Protein AF-0000000070131437 (afdb_homodimer)

Sequence (342 aa):
MSSSPSPSTIKAVQVASLFTIAASSGAKLGLSIFAVPRLLESPGPLMLQQWDRMFVSGRAILPAADVLSALGFSYLAYSRVFGERTAKMYALAAALSVGIVPYTFLVMSRTNNKLRRRAELTKSMSITDESLESAEVREGDKFLVDHWGVLNLGRTAMLAAAGLIGLYASLMSSSPSPSTIKAVQVASLFTIAASSGAKLGLSIFAVPRLLESPGPLMLQQWDRMFVSGRAILPAADVLSALGFSYLAYSRVFGERTAKMYALAAALSVGIVPYTFLVMSRTNNKLRRRAELTKSMSITDESLESAEVREGDKFLVDHWGVLNLGRTAMLAAAGLIGLYASL

Foldseek 3Di:
DPPQDDPVVLVVLLVLLLVLLLVLLVVLLCCLPPVLVVLLVAQLLSSLLVLLVVVVVCVVPSLVSLQSSLVSLQVVLVSCPVHPVLSVLSNLLSCLSNVVVVLCVPPPVVLVVVSNVSNVVCVPPDSVCSVVDDPVVRVVSSVSSNVNSVSSVSNSVSSNSSSVSSVVSVD/DPPQDDPVVLVVLLVLLLVLLLVLLVVLLCCLPPVLVVLLVAQLLSSLLVLLVVVVVCVVPSLVSLQSSLVSLQVVLVSCPVHPVLSVLSNLLSCLSNVVVVLCVPPVVVLVVVSNVSNVVCVPPDSVCSVVDDPVVSVVSSVSSNVNSVSSVSNSVSSNSSSVSSVVSVD

Secondary structure (DSSP, 8-state):
------HHHHHHHHHHHHHHHHHHHHHHHHIIIIIHHHHTTS-HHHHHHHHHHHHHHHHHHHHHHHHHHHHHHHHHHHH-TT-HHHHHHHHHHHHHHHTHHHHIIIIIHHHHHHHHHHHHHTTT--GGGGGGS-HHHHHHHHHHHHHHHHHHHHHHHHHHHHHHHHHHHH-/------HHHHHHHHHHHHHHHHHHHHHHHHIIIIIHHHHTTS-HHHHHHHHHHHHHHHHHHHHHHHHHHHHHHHHHHHH-TT-HHHHHHHHHHHHHHHTHHHHIIIIIHHHHHHHHHHHHHTTT--GGGGGGS-HHHHHHHHHHHHHHHHHHHHHHHHHHHHHHHHHHHH-

Structure (mmCIF, N/CA/C/O backbone):
data_AF-0000000070131437-model_v1
#
loop_
_entity.id
_entity.type
_entity.pdbx_description
1 polymer 'DUF1772-domain-containing protein'
#
loop_
_atom_site.group_PDB
_atom_site.id
_atom_site.type_symbol
_atom_site.label_atom_id
_atom_site.label_alt_id
_atom_site.label_comp_id
_atom_site.label_asym_id
_atom_site.label_entity_id
_atom_site.label_seq_id
_atom_site.pdbx_PDB_ins_code
_atom_site.Cartn_x
_atom_site.Cartn_y
_atom_site.Cartn_z
_atom_site.occupancy
_atom_site.B_iso_or_equiv
_atom_site.auth_seq_id
_atom_site.auth_comp_id
_atom_site.auth_asym_id
_atom_site.auth_atom_id
_atom_site.pdbx_PDB_model_num
ATOM 1 N N . MET A 1 1 ? 18.906 -36.469 3.047 1 38.69 1 MET A N 1
ATOM 2 C CA . MET A 1 1 ? 17.922 -36.656 1.978 1 38.69 1 MET A CA 1
ATOM 3 C C . MET A 1 1 ? 17.031 -35.406 1.841 1 38.69 1 MET A C 1
ATOM 5 O O . MET A 1 1 ? 16.141 -35.188 2.66 1 38.69 1 MET A O 1
ATOM 9 N N . SER A 1 2 ? 17.531 -34.156 1.581 1 46.78 2 SER A N 1
ATOM 10 C CA . SER A 1 2 ? 16.938 -32.812 1.56 1 46.78 2 SER A CA 1
ATOM 11 C C . SER A 1 2 ? 15.578 -32.812 0.861 1 46.78 2 SER A C 1
ATOM 13 O O . SER A 1 2 ? 15.5 -33 -0.354 1 46.78 2 SER A O 1
ATOM 15 N N . SER A 1 3 ? 14.508 -33.469 1.465 1 57.62 3 SER A N 1
ATOM 16 C CA . SER A 1 3 ? 13.211 -33.875 0.939 1 57.62 3 SER A CA 1
ATOM 17 C C . SER A 1 3 ? 12.57 -32.781 0.11 1 57.62 3 SER A C 1
ATOM 19 O O . SER A 1 3 ? 12.648 -31.609 0.468 1 57.62 3 SER A O 1
ATOM 21 N N . SER A 1 4 ? 12.461 -33 -1.178 1 74.94 4 SER A N 1
ATOM 22 C CA . SER A 1 4 ? 11.766 -32.156 -2.131 1 74.94 4 SER A CA 1
ATOM 23 C C . SER A 1 4 ? 10.508 -31.547 -1.511 1 74.94 4 SER A C 1
ATOM 25 O O . SER A 1 4 ? 9.797 -32.219 -0.759 1 74.94 4 SER A O 1
ATOM 27 N N . PRO A 1 5 ? 10.555 -30.172 -1.396 1 80.12 5 PRO A N 1
ATOM 28 C CA . PRO A 1 5 ? 9.375 -29.547 -0.786 1 80.12 5 PRO A CA 1
ATOM 29 C C . PRO A 1 5 ? 8.062 -30.125 -1.315 1 80.12 5 PRO A C 1
ATOM 31 O O . PRO A 1 5 ? 7.98 -30.516 -2.484 1 80.12 5 PRO A O 1
ATOM 34 N N . SER A 1 6 ? 7.191 -30.359 -0.435 1 90.12 6 SER A N 1
ATOM 35 C CA . SER A 1 6 ? 5.879 -30.875 -0.806 1 90.12 6 SER A CA 1
ATOM 36 C C . SER A 1 6 ? 5.145 -29.922 -1.733 1 90.12 6 SER A C 1
ATOM 38 O O . SER A 1 6 ? 5.309 -28.703 -1.633 1 90.12 6 SER A O 1
ATOM 40 N N . PRO A 1 7 ? 4.348 -30.438 -2.596 1 91.44 7 PRO A N 1
ATOM 41 C CA . PRO A 1 7 ? 3.564 -29.609 -3.516 1 91.44 7 PRO A CA 1
ATOM 42 C C . PRO A 1 7 ? 2.676 -28.594 -2.791 1 91.44 7 PRO A C 1
ATOM 44 O O . PRO A 1 7 ? 2.484 -27.484 -3.275 1 91.44 7 PRO A O 1
ATOM 47 N N . SER A 1 8 ? 2.193 -28.953 -1.668 1 93.5 8 SER A N 1
ATOM 48 C CA . SER A 1 8 ? 1.344 -28.047 -0.901 1 93.5 8 SER A CA 1
ATOM 49 C C . SER A 1 8 ? 2.143 -26.859 -0.352 1 93.5 8 SER A C 1
ATOM 51 O O . SER A 1 8 ? 1.64 -25.75 -0.289 1 93.5 8 SER A O 1
ATOM 53 N N . THR A 1 9 ? 3.365 -27.141 0.085 1 95 9 THR A N 1
ATOM 54 C CA . THR A 1 9 ? 4.238 -26.094 0.587 1 95 9 THR A CA 1
ATOM 55 C C . THR A 1 9 ? 4.605 -25.109 -0.528 1 95 9 THR A C 1
ATOM 57 O O . THR A 1 9 ? 4.59 -23.891 -0.326 1 95 9 THR A O 1
ATOM 60 N N . ILE A 1 10 ? 4.887 -25.641 -1.674 1 96.75 10 ILE A N 1
ATOM 61 C CA . ILE A 1 10 ? 5.25 -24.828 -2.82 1 96.75 10 ILE A CA 1
ATOM 62 C C . ILE A 1 10 ? 4.086 -23.906 -3.199 1 96.75 10 ILE A C 1
ATOM 64 O O . ILE A 1 10 ? 4.27 -22.719 -3.414 1 96.75 10 ILE A O 1
ATOM 68 N N . LYS A 1 11 ? 2.91 -24.5 -3.223 1 97.31 11 LYS A N 1
ATOM 69 C CA . LYS A 1 11 ? 1.725 -23.719 -3.58 1 97.31 11 LYS A CA 1
ATOM 70 C C . LYS A 1 11 ? 1.449 -22.625 -2.551 1 97.31 11 LYS A C 1
ATOM 72 O O . LYS A 1 11 ? 1.084 -21.5 -2.912 1 97.31 11 LYS A O 1
ATOM 77 N N . ALA A 1 12 ? 1.666 -22.953 -1.332 1 97.56 12 ALA A N 1
ATOM 78 C CA . ALA A 1 12 ? 1.437 -21.984 -0.264 1 97.56 12 ALA A CA 1
ATOM 79 C C . ALA A 1 12 ? 2.418 -20.812 -0.36 1 97.56 12 ALA A C 1
ATOM 81 O O . ALA A 1 12 ? 2.043 -19.656 -0.141 1 97.56 12 ALA A O 1
ATOM 82 N N . VAL A 1 13 ? 3.67 -21.141 -0.632 1 98.19 13 VAL A N 1
ATOM 83 C CA . VAL A 1 13 ? 4.699 -20.125 -0.764 1 98.19 13 VAL A CA 1
ATOM 84 C C . VAL A 1 13 ? 4.395 -19.234 -1.97 1 98.19 13 VAL A C 1
ATOM 86 O O . VAL A 1 13 ? 4.547 -18.016 -1.903 1 98.19 13 VAL A O 1
ATOM 89 N N . GLN A 1 14 ? 3.91 -19.797 -3.051 1 98.69 14 GLN A N 1
ATOM 90 C CA . GLN A 1 14 ? 3.549 -19.016 -4.234 1 98.69 14 GLN A CA 1
ATOM 91 C C . GLN A 1 14 ? 2.391 -18.062 -3.939 1 98.69 14 GLN A C 1
ATOM 93 O O . GLN A 1 14 ? 2.48 -16.875 -4.215 1 98.69 14 GLN A O 1
ATOM 98 N N . VAL A 1 15 ? 1.369 -18.609 -3.332 1 98.81 15 VAL A N 1
ATOM 99 C CA . VAL A 1 15 ? 0.175 -17.812 -3.07 1 98.81 15 VAL A CA 1
ATOM 100 C C . VAL A 1 15 ? 0.521 -16.656 -2.139 1 98.81 15 VAL A C 1
ATOM 102 O O . VAL A 1 15 ? 0.169 -15.508 -2.414 1 98.81 15 VAL A O 1
ATOM 105 N N . ALA A 1 16 ? 1.259 -16.953 -1.135 1 98.75 16 ALA A N 1
ATOM 106 C CA . ALA A 1 16 ? 1.575 -15.945 -0.132 1 98.75 16 ALA A CA 1
ATOM 107 C C . ALA A 1 16 ? 2.486 -14.867 -0.711 1 98.75 16 ALA A C 1
ATOM 109 O O . ALA A 1 16 ? 2.281 -13.68 -0.466 1 98.75 16 ALA A O 1
ATOM 110 N N . SER A 1 17 ? 3.512 -15.25 -1.438 1 98.88 17 SER A N 1
ATOM 111 C CA . SER A 1 17 ? 4.488 -14.297 -1.958 1 98.88 17 SER A CA 1
ATOM 112 C C . SER A 1 17 ? 3.879 -13.43 -3.051 1 98.88 17 SER A C 1
ATOM 114 O O . SER A 1 17 ? 4.094 -12.211 -3.074 1 98.88 17 SER A O 1
ATOM 116 N N . LEU A 1 18 ? 3.086 -14.039 -3.908 1 98.94 18 LEU A N 1
ATOM 117 C CA . LEU A 1 18 ? 2.508 -13.32 -5.043 1 98.94 18 LEU A CA 1
ATOM 118 C C . LEU A 1 18 ? 1.428 -12.352 -4.578 1 98.94 18 LEU A C 1
ATOM 120 O O . LEU A 1 18 ? 1.356 -11.219 -5.062 1 98.94 18 LEU A O 1
ATOM 124 N N . PHE A 1 19 ? 0.618 -12.812 -3.617 1 98.94 19 PHE A N 1
ATOM 125 C CA . PHE A 1 19 ? -0.417 -11.914 -3.107 1 98.94 19 PHE A CA 1
ATOM 126 C C . PHE A 1 19 ? 0.201 -10.742 -2.357 1 98.94 19 PHE A C 1
ATOM 128 O O . PHE A 1 19 ? -0.186 -9.594 -2.566 1 98.94 19 PHE A O 1
ATOM 135 N N . THR A 1 20 ? 1.146 -11.062 -1.514 1 98.88 20 THR A N 1
ATOM 136 C CA . THR A 1 20 ? 1.723 -10.062 -0.623 1 98.88 20 THR A CA 1
ATOM 137 C C . THR A 1 20 ? 2.457 -8.984 -1.419 1 98.88 20 THR A C 1
ATOM 139 O O . THR A 1 20 ? 2.324 -7.793 -1.131 1 98.88 20 THR A O 1
ATOM 142 N N . ILE A 1 21 ? 3.207 -9.383 -2.41 1 98.94 21 ILE A N 1
ATOM 143 C CA . ILE A 1 21 ? 4.012 -8.414 -3.15 1 98.94 21 ILE A CA 1
ATOM 144 C C . ILE A 1 21 ? 3.102 -7.504 -3.969 1 98.94 21 ILE A C 1
ATOM 146 O O . ILE A 1 21 ? 3.385 -6.312 -4.129 1 98.94 21 ILE A O 1
ATOM 150 N N . ALA A 1 22 ? 1.99 -8.039 -4.551 1 98.94 22 ALA A N 1
ATOM 151 C CA . ALA A 1 22 ? 1.039 -7.238 -5.316 1 98.94 22 ALA A CA 1
ATOM 152 C C . ALA A 1 22 ? 0.259 -6.293 -4.41 1 98.94 22 ALA A C 1
ATOM 154 O O . ALA A 1 22 ? 0.046 -5.125 -4.754 1 98.94 22 ALA A O 1
ATOM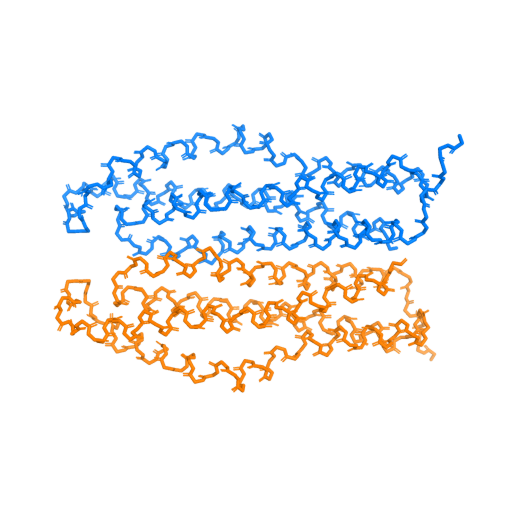 155 N N . ALA A 1 23 ? -0.141 -6.816 -3.26 1 98.88 23 ALA A N 1
ATOM 156 C CA . ALA A 1 23 ? -0.867 -5.992 -2.295 1 98.88 23 ALA A CA 1
ATOM 157 C C . ALA A 1 23 ? 0.008 -4.855 -1.775 1 98.88 23 ALA A C 1
ATOM 159 O O . ALA A 1 23 ? -0.465 -3.73 -1.599 1 98.88 23 ALA A O 1
ATOM 160 N N . SER A 1 24 ? 1.254 -5.203 -1.503 1 98.81 24 SER A N 1
ATOM 161 C CA . SER A 1 24 ? 2.188 -4.184 -1.029 1 98.81 24 SER A CA 1
ATOM 162 C C . SER A 1 24 ? 2.408 -3.104 -2.082 1 98.81 24 SER A C 1
ATOM 164 O O . SER A 1 24 ? 2.494 -1.919 -1.753 1 98.81 24 SER A O 1
ATOM 166 N N . SER A 1 25 ? 2.584 -3.529 -3.309 1 98.88 25 SER A N 1
ATOM 167 C CA . SER A 1 25 ? 2.709 -2.574 -4.402 1 98.88 25 SER A CA 1
ATOM 168 C C . SER A 1 25 ? 1.487 -1.665 -4.488 1 98.88 25 SER A C 1
ATOM 170 O O . SER A 1 25 ? 1.618 -0.459 -4.707 1 98.88 25 SER A O 1
ATOM 172 N N . GLY A 1 26 ? 0.279 -2.211 -4.312 1 98.75 26 GLY A N 1
ATOM 173 C CA . GLY A 1 26 ? -0.951 -1.436 -4.305 1 98.75 26 GLY A CA 1
ATOM 174 C C . GLY A 1 26 ? -1.031 -0.455 -3.152 1 98.75 26 GLY A C 1
ATOM 175 O O . GLY A 1 26 ? -1.5 0.673 -3.32 1 98.75 26 GLY A O 1
ATOM 176 N N . ALA A 1 27 ? -0.652 -0.937 -2.021 1 98.75 27 ALA A N 1
ATOM 177 C CA . ALA A 1 27 ? -0.652 -0.061 -0.853 1 98.75 27 ALA A CA 1
ATOM 178 C C . ALA A 1 27 ? 0.276 1.132 -1.062 1 98.75 27 ALA A C 1
ATOM 180 O O . ALA A 1 27 ? -0.08 2.268 -0.737 1 98.75 27 ALA A O 1
ATOM 181 N N . LYS A 1 28 ? 1.462 0.846 -1.571 1 98.75 28 LYS A N 1
ATOM 182 C CA . LYS A 1 28 ? 2.434 1.913 -1.798 1 98.75 28 LYS A CA 1
ATOM 183 C C . LYS A 1 28 ? 1.954 2.871 -2.885 1 98.75 28 LYS A C 1
ATOM 185 O O . LYS A 1 28 ? 2.201 4.078 -2.809 1 98.75 28 LYS A O 1
ATOM 190 N N . LEU A 1 29 ? 1.345 2.34 -3.846 1 98.69 29 LEU A N 1
ATOM 191 C CA . LEU A 1 29 ? 0.739 3.195 -4.859 1 98.69 29 LEU A CA 1
ATOM 192 C C . LEU A 1 29 ? -0.337 4.086 -4.246 1 98.69 29 LEU A C 1
ATOM 194 O O . LEU A 1 29 ? -0.437 5.27 -4.586 1 98.69 29 LEU A O 1
ATOM 198 N N . GLY A 1 30 ? -1.141 3.512 -3.391 1 98.44 30 GLY A N 1
ATOM 199 C CA . GLY A 1 30 ? -2.195 4.262 -2.727 1 98.44 30 GLY A CA 1
ATOM 200 C C . GLY A 1 30 ? -1.671 5.41 -1.887 1 98.44 30 GLY A C 1
ATOM 201 O O . GLY A 1 30 ? -2.307 6.465 -1.804 1 98.44 30 GLY A O 1
ATOM 202 N N . LEU A 1 31 ? -0.557 5.195 -1.273 1 98.62 31 LEU A N 1
ATOM 203 C CA . LEU A 1 31 ? 0.04 6.285 -0.505 1 98.62 31 LEU A CA 1
ATOM 204 C C . LEU A 1 31 ? 0.343 7.48 -1.399 1 98.62 31 LEU A C 1
ATOM 206 O O . LEU A 1 31 ? 0.062 8.625 -1.031 1 98.62 31 LEU A O 1
ATOM 210 N N . SER A 1 32 ? 0.862 7.234 -2.574 1 98.75 32 SER A N 1
ATOM 211 C CA . SER A 1 32 ? 1.278 8.297 -3.48 1 98.75 32 SER A CA 1
ATOM 212 C C . SER A 1 32 ? 0.077 8.945 -4.16 1 98.75 32 SER A C 1
ATOM 214 O O . SER A 1 32 ? 0.058 10.164 -4.371 1 98.75 32 SER A O 1
ATOM 216 N N . ILE A 1 33 ? -0.94 8.164 -4.441 1 98.06 33 ILE A N 1
ATOM 217 C CA . ILE A 1 33 ? -1.988 8.68 -5.316 1 98.06 33 ILE A CA 1
ATOM 218 C C . ILE A 1 33 ? -3.168 9.164 -4.473 1 98.06 33 ILE A C 1
ATOM 220 O O . ILE A 1 33 ? -3.922 10.039 -4.898 1 98.06 33 ILE A O 1
ATOM 224 N N . PHE A 1 34 ? -3.332 8.609 -3.281 1 98.25 34 PHE A N 1
ATOM 225 C CA . PHE A 1 34 ? -4.496 8.984 -2.482 1 98.25 34 PHE A CA 1
ATOM 226 C C . PHE A 1 34 ? -4.07 9.742 -1.232 1 98.25 34 PHE A C 1
ATOM 228 O O . PHE A 1 34 ? -4.613 10.812 -0.937 1 98.25 34 PHE A O 1
ATOM 235 N N . ALA A 1 35 ? -3.074 9.281 -0.542 1 98.5 35 ALA A N 1
ATOM 236 C CA . ALA A 1 35 ? -2.73 9.844 0.76 1 98.5 35 ALA A CA 1
ATOM 237 C C . ALA A 1 35 ? -1.953 11.148 0.604 1 98.5 35 ALA A C 1
ATOM 239 O O . ALA A 1 35 ? -2.283 12.156 1.236 1 98.5 35 ALA A O 1
ATOM 240 N N . VAL A 1 36 ? -0.952 11.164 -0.211 1 98.81 36 VAL A N 1
ATOM 241 C CA . VAL A 1 36 ? -0.037 12.297 -0.324 1 98.81 36 VAL A CA 1
ATOM 242 C C . VAL A 1 36 ? -0.808 13.547 -0.748 1 98.81 36 VAL A C 1
ATOM 244 O O . VAL A 1 36 ? -0.645 14.617 -0.154 1 98.81 36 VAL A O 1
ATOM 247 N N . PRO A 1 37 ? -1.68 13.484 -1.752 1 98.69 37 PRO A N 1
ATOM 248 C CA . PRO A 1 37 ? -2.414 14.695 -2.125 1 98.69 37 PRO A CA 1
ATOM 249 C C . PRO A 1 37 ? -3.266 15.242 -0.981 1 98.69 37 PRO A C 1
ATOM 251 O O . PRO A 1 37 ? -3.461 16.453 -0.88 1 98.69 37 PRO A O 1
ATOM 254 N N . ARG A 1 38 ? -3.756 14.391 -0.055 1 98.69 38 ARG A N 1
ATOM 255 C CA . ARG A 1 38 ? -4.547 14.852 1.082 1 98.69 38 ARG A CA 1
ATOM 256 C C . ARG A 1 38 ? -3.666 15.539 2.119 1 98.69 38 ARG A C 1
ATOM 258 O O . ARG A 1 38 ? -4.07 16.547 2.721 1 98.69 38 ARG A O 1
ATOM 265 N N . LEU A 1 39 ? -2.475 15.023 2.268 1 98.56 39 LEU A N 1
ATOM 266 C CA . LEU A 1 39 ? -1.541 15.664 3.188 1 98.56 39 LEU A CA 1
ATOM 267 C C . LEU A 1 39 ? -1.203 17.078 2.721 1 98.56 39 LEU A C 1
ATOM 269 O O . LEU A 1 39 ? -1.079 18 3.537 1 98.56 39 LEU A O 1
ATOM 273 N N . LEU A 1 40 ? -1.115 17.234 1.449 1 98.12 40 LEU A N 1
ATOM 274 C CA . LEU A 1 40 ? -0.689 18.5 0.86 1 98.12 40 LEU A CA 1
ATOM 275 C C . LEU A 1 40 ? -1.759 19.578 1.042 1 98.12 40 LEU A C 1
ATOM 277 O O . LEU A 1 40 ? -1.488 20.766 0.86 1 98.12 40 LEU A O 1
ATOM 281 N N . GLU A 1 41 ? -2.938 19.203 1.476 1 96.38 41 GLU A N 1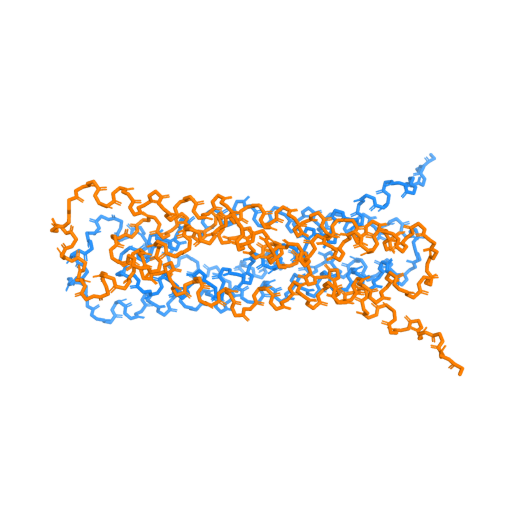
ATOM 282 C CA . GLU A 1 41 ? -4.023 20.141 1.742 1 96.38 41 GLU A CA 1
ATOM 283 C C . GLU A 1 41 ? -3.93 20.703 3.156 1 96.38 41 GLU A C 1
ATOM 285 O O . GLU A 1 41 ? -4.578 21.703 3.477 1 96.38 41 GLU A O 1
ATOM 290 N N . SER A 1 42 ? -3.09 20.141 4.016 1 94.69 42 SER A N 1
ATOM 291 C CA . SER A 1 42 ? -2.98 20.531 5.418 1 94.69 42 SER A CA 1
ATOM 292 C C . SER A 1 42 ? -1.992 21.672 5.598 1 94.69 42 SER A C 1
ATOM 294 O O . SER A 1 42 ? -1.073 21.844 4.793 1 94.69 42 SER A O 1
ATOM 296 N N . PRO A 1 43 ? -2.234 22.438 6.688 1 92.75 43 PRO A N 1
ATOM 297 C CA . PRO A 1 43 ? -1.203 23.422 7.039 1 92.75 43 PRO A CA 1
ATOM 298 C C . PRO A 1 43 ? 0.164 22.781 7.27 1 92.75 43 PRO A C 1
ATOM 300 O O . PRO A 1 43 ? 0.246 21.625 7.676 1 92.75 43 PRO A O 1
ATOM 303 N N . GLY A 1 44 ? 1.217 23.5 7.102 1 92.88 44 GLY A N 1
ATOM 304 C CA . GLY A 1 44 ? 2.596 23.047 7.062 1 92.88 44 GLY A CA 1
ATOM 305 C C . GLY A 1 44 ? 2.955 22.125 8.219 1 92.88 44 GLY A C 1
ATOM 306 O O . GLY A 1 44 ? 3.338 20.969 8.008 1 92.88 44 GLY A O 1
ATOM 307 N N . PRO A 1 45 ? 2.812 22.641 9.414 1 93.75 45 PRO A N 1
ATOM 308 C CA . PRO A 1 45 ? 3.201 21.797 10.555 1 93.75 45 PRO A CA 1
ATOM 309 C C . PRO A 1 45 ? 2.367 20.516 10.656 1 93.75 45 PRO A C 1
ATOM 311 O O . PRO A 1 45 ? 2.906 19.453 10.945 1 93.75 45 PRO A O 1
ATOM 314 N N . LEU A 1 46 ? 1.085 20.625 10.445 1 94.25 46 LEU A N 1
ATOM 315 C CA . LEU A 1 46 ? 0.216 19.453 10.469 1 94.25 46 LEU A CA 1
ATOM 316 C C . LEU A 1 46 ? 0.574 18.484 9.344 1 94.25 46 LEU A C 1
ATOM 318 O O . LEU A 1 46 ? 0.62 17.266 9.562 1 94.25 46 LEU A O 1
ATOM 322 N N . MET A 1 47 ? 0.758 19.047 8.18 1 96.94 47 MET A N 1
ATOM 323 C CA . MET A 1 47 ? 1.141 18.25 7.027 1 96.94 47 MET A CA 1
ATOM 324 C C . MET A 1 47 ? 2.383 17.422 7.332 1 96.94 47 MET A C 1
ATOM 326 O O . MET A 1 47 ? 2.426 16.219 7.027 1 96.94 47 MET A O 1
ATOM 330 N N . LEU A 1 48 ? 3.377 18.031 7.914 1 97.38 48 LEU A N 1
ATOM 331 C CA . LEU A 1 48 ? 4.641 17.375 8.219 1 97.38 48 LEU A CA 1
ATOM 332 C C . LEU A 1 48 ? 4.449 16.297 9.281 1 97.38 48 LEU A C 1
ATOM 334 O O . LEU A 1 48 ? 5.059 15.227 9.195 1 97.38 48 LEU A O 1
ATOM 338 N N . GLN A 1 49 ? 3.66 16.547 10.234 1 97.25 49 GLN A N 1
ATOM 339 C CA . GLN A 1 49 ? 3.383 15.555 11.266 1 97.25 49 GLN A CA 1
ATOM 340 C C . GLN A 1 49 ? 2.621 14.367 10.688 1 97.25 49 GLN A C 1
ATOM 342 O O . GLN A 1 49 ? 2.902 13.219 11.023 1 97.25 49 GLN A O 1
ATOM 347 N N . GLN A 1 50 ? 1.654 14.68 9.898 1 98.12 50 GLN A N 1
ATOM 348 C CA . GLN A 1 50 ? 0.901 13.617 9.234 1 98.12 50 GLN A CA 1
ATOM 349 C C . GLN A 1 50 ? 1.817 12.734 8.391 1 98.12 50 GLN A C 1
ATOM 351 O O . GLN A 1 50 ? 1.706 11.508 8.422 1 98.12 50 GLN A O 1
ATOM 356 N N . TRP A 1 51 ? 2.646 13.391 7.645 1 98.62 51 TRP A N 1
ATOM 357 C CA . TRP A 1 51 ? 3.582 12.617 6.828 1 98.62 51 TRP A CA 1
ATOM 358 C C . TRP A 1 51 ? 4.473 11.742 7.703 1 98.62 51 TRP A C 1
ATOM 360 O O . TRP A 1 51 ? 4.695 10.57 7.395 1 98.62 51 TRP A O 1
ATOM 370 N N . ASP A 1 52 ? 5.02 12.297 8.711 1 98.38 52 ASP A N 1
ATOM 371 C CA . ASP A 1 52 ? 5.938 11.578 9.594 1 98.38 52 ASP A CA 1
ATOM 372 C C . ASP A 1 52 ? 5.266 10.344 10.195 1 98.38 52 ASP A C 1
ATOM 374 O O . ASP A 1 52 ? 5.859 9.266 10.25 1 98.38 52 ASP A O 1
ATOM 378 N N . ARG A 1 53 ? 4.125 10.469 10.625 1 98.06 53 ARG A N 1
ATOM 379 C CA . ARG A 1 53 ? 3.412 9.352 11.242 1 98.06 53 ARG A CA 1
ATOM 380 C C . ARG A 1 53 ? 3.033 8.305 10.195 1 98.06 53 ARG A C 1
ATOM 382 O O . ARG A 1 53 ? 3.039 7.105 10.477 1 98.06 53 ARG A O 1
ATOM 389 N N . MET A 1 54 ? 2.594 8.805 9.062 1 98.44 54 MET A N 1
ATOM 390 C CA . MET A 1 54 ? 2.352 7.871 7.965 1 98.44 54 MET A CA 1
ATOM 391 C C . MET A 1 54 ? 3.625 7.113 7.605 1 98.44 54 MET A C 1
ATOM 393 O O . MET A 1 54 ? 3.588 5.902 7.367 1 98.44 54 MET A O 1
ATOM 397 N N . PHE A 1 55 ? 4.781 7.859 7.527 1 98.19 55 PHE A N 1
ATOM 398 C CA . PHE A 1 55 ? 6.082 7.285 7.207 1 98.19 55 PHE A CA 1
ATOM 399 C C . PHE A 1 55 ? 6.473 6.227 8.234 1 98.19 55 PHE A C 1
ATOM 401 O O . PHE A 1 55 ? 6.91 5.133 7.863 1 98.19 55 PHE A O 1
ATOM 408 N N . VAL A 1 56 ? 6.316 6.461 9.469 1 97.31 56 VAL A N 1
ATOM 409 C CA . VAL A 1 56 ? 6.699 5.555 10.547 1 97.31 56 VAL A CA 1
ATOM 410 C C . VAL A 1 56 ? 5.828 4.305 10.508 1 97.31 56 VAL A C 1
ATOM 412 O O . VAL A 1 56 ? 6.328 3.186 10.641 1 97.31 56 VAL A O 1
ATOM 415 N N . SER A 1 57 ? 4.559 4.492 10.336 1 97 57 SER A N 1
ATOM 416 C CA . SER A 1 57 ? 3.664 3.346 10.258 1 97 57 SER A CA 1
ATOM 417 C C . SER A 1 57 ? 3.939 2.514 9.008 1 97 57 SER A C 1
ATOM 419 O O . SER A 1 57 ? 3.932 1.282 9.062 1 97 57 SER A O 1
ATOM 421 N N . GLY A 1 58 ? 4.121 3.203 7.871 1 96.69 58 GLY A N 1
ATOM 422 C CA . GLY A 1 58 ? 4.441 2.504 6.637 1 96.69 58 GLY A CA 1
ATOM 423 C C . GLY A 1 58 ? 5.742 1.721 6.719 1 96.69 58 GLY A C 1
ATOM 424 O O . GLY A 1 58 ? 5.816 0.583 6.25 1 96.69 58 GLY A O 1
ATOM 425 N N . ARG A 1 59 ? 6.742 2.275 7.332 1 95.44 59 ARG A N 1
ATOM 426 C CA . ARG A 1 59 ? 8.062 1.659 7.461 1 95.44 59 ARG A CA 1
ATOM 427 C C . ARG A 1 59 ? 7.988 0.396 8.312 1 95.44 59 ARG A C 1
ATOM 429 O O . ARG A 1 59 ? 8.734 -0.56 8.078 1 95.44 59 ARG A O 1
ATOM 436 N N . ALA A 1 60 ? 7.133 0.334 9.18 1 94.69 60 ALA A N 1
ATOM 437 C CA . ALA A 1 60 ? 7 -0.797 10.102 1 94.69 60 ALA A CA 1
ATOM 438 C C . ALA A 1 60 ? 6.312 -1.977 9.414 1 94.69 60 ALA A C 1
ATOM 440 O O . ALA A 1 60 ? 6.508 -3.129 9.812 1 94.69 60 ALA A O 1
ATOM 441 N N . ILE A 1 61 ? 5.539 -1.757 8.398 1 96.25 61 ILE A N 1
ATOM 442 C CA . ILE A 1 61 ? 4.652 -2.795 7.887 1 96.25 61 ILE A CA 1
ATOM 443 C C . ILE A 1 61 ? 5.066 -3.174 6.465 1 96.25 61 ILE A C 1
ATOM 445 O O . ILE A 1 61 ? 5.297 -4.348 6.172 1 96.25 61 ILE A O 1
ATOM 449 N N . LEU A 1 62 ? 5.238 -2.221 5.605 1 97.31 62 LEU A N 1
ATOM 450 C CA . LEU A 1 62 ? 5.301 -2.467 4.168 1 97.31 62 LEU A CA 1
ATOM 451 C C . LEU A 1 62 ? 6.629 -3.105 3.781 1 97.31 62 LEU A C 1
ATOM 453 O O . LEU A 1 62 ? 6.656 -4.094 3.047 1 97.31 62 LEU A O 1
ATOM 457 N N . PRO A 1 63 ? 7.793 -2.65 4.328 1 96.25 63 PRO A N 1
ATOM 458 C CA . PRO A 1 63 ? 9.047 -3.322 3.969 1 96.25 63 PRO A CA 1
ATOM 459 C C . PRO A 1 63 ? 9.109 -4.762 4.477 1 96.25 63 PRO A C 1
ATOM 461 O O . PRO A 1 63 ? 9.688 -5.629 3.816 1 96.25 63 PRO A O 1
ATOM 464 N N . ALA A 1 64 ? 8.57 -4.973 5.656 1 96.38 64 ALA A N 1
ATOM 465 C CA . ALA A 1 64 ? 8.539 -6.34 6.176 1 96.38 64 ALA A CA 1
ATOM 466 C C . ALA A 1 64 ? 7.762 -7.262 5.238 1 96.38 64 ALA A C 1
ATOM 468 O O . ALA A 1 64 ? 8.148 -8.414 5.031 1 96.38 64 ALA A O 1
ATOM 469 N N . ALA A 1 65 ? 6.633 -6.793 4.715 1 97.56 65 ALA A N 1
ATOM 470 C CA . ALA A 1 65 ? 5.844 -7.566 3.76 1 97.56 65 ALA A CA 1
ATOM 471 C C . ALA A 1 65 ? 6.645 -7.859 2.494 1 97.56 65 ALA A C 1
ATOM 473 O O . ALA A 1 65 ? 6.578 -8.969 1.952 1 97.56 65 ALA A O 1
ATOM 474 N N . ASP A 1 66 ? 7.344 -6.891 2.029 1 98.5 66 ASP A N 1
ATOM 475 C CA . ASP A 1 66 ? 8.125 -7.043 0.805 1 98.5 66 ASP A CA 1
ATOM 476 C C . ASP A 1 66 ? 9.25 -8.055 0.996 1 98.5 66 ASP A C 1
ATOM 478 O O . ASP A 1 66 ? 9.539 -8.844 0.095 1 98.5 66 ASP A O 1
ATOM 482 N N . VAL A 1 67 ? 9.953 -8 2.104 1 97.44 67 VAL A N 1
ATOM 483 C CA . VAL A 1 67 ? 11.055 -8.914 2.4 1 97.44 67 VAL A CA 1
ATOM 484 C C . VAL A 1 67 ? 10.516 -10.336 2.545 1 97.44 67 VAL A C 1
ATOM 486 O O . VAL A 1 67 ? 11.172 -11.297 2.133 1 97.44 67 VAL A O 1
ATOM 489 N N . LEU A 1 68 ? 9.352 -10.461 3.207 1 97.81 68 LEU A N 1
ATOM 490 C CA . LEU A 1 68 ? 8.719 -11.773 3.314 1 97.81 68 LEU A CA 1
ATOM 491 C C . LEU A 1 68 ? 8.492 -12.383 1.936 1 97.81 68 LEU A C 1
ATOM 493 O O . LEU A 1 68 ? 8.758 -13.562 1.721 1 97.81 68 LEU A O 1
ATOM 497 N N . SER A 1 69 ? 7.93 -11.586 1.011 1 98.75 69 SER A N 1
ATOM 498 C CA . SER A 1 69 ? 7.719 -12.07 -0.35 1 98.75 69 SER A CA 1
ATOM 499 C C . SER A 1 69 ? 9.047 -12.406 -1.025 1 98.75 69 SER A C 1
ATOM 501 O O . SER A 1 69 ? 9.133 -13.383 -1.771 1 98.75 69 SER A O 1
ATOM 503 N N . ALA A 1 70 ? 10.039 -11.562 -0.798 1 98.81 70 ALA A N 1
ATOM 504 C CA . ALA A 1 70 ? 11.359 -11.82 -1.369 1 98.81 70 ALA A CA 1
ATOM 505 C C . ALA A 1 70 ? 11.898 -13.172 -0.913 1 98.81 70 ALA A C 1
ATOM 507 O O . ALA A 1 70 ? 12.508 -13.898 -1.699 1 98.81 70 ALA A O 1
ATOM 508 N N . LEU A 1 71 ? 11.773 -13.477 0.354 1 98.75 71 LEU A N 1
ATOM 509 C CA . LEU A 1 71 ? 12.203 -14.766 0.884 1 98.75 71 LEU A CA 1
ATOM 510 C C . LEU A 1 71 ? 11.453 -15.906 0.21 1 98.75 71 LEU A C 1
ATOM 512 O O . LEU A 1 71 ? 12.047 -16.953 -0.096 1 98.75 71 LEU A O 1
ATOM 516 N N . GLY A 1 72 ? 10.156 -15.758 0.03 1 98.75 72 GLY A N 1
ATOM 517 C CA . GLY A 1 72 ? 9.391 -16.766 -0.689 1 98.75 72 GLY A CA 1
ATOM 518 C C . GLY A 1 72 ? 9.875 -16.969 -2.113 1 98.75 72 GLY A C 1
ATOM 519 O O . GLY A 1 72 ? 10.047 -18.109 -2.553 1 98.75 72 GLY A O 1
ATOM 520 N N . PHE A 1 73 ? 10.062 -15.867 -2.883 1 98.81 73 PHE A N 1
ATOM 521 C CA . PHE A 1 73 ? 10.57 -15.961 -4.246 1 98.81 73 PHE A CA 1
ATOM 522 C C . PHE A 1 73 ? 11.945 -16.609 -4.27 1 98.81 73 PHE A C 1
ATOM 524 O O . PHE A 1 73 ? 12.266 -17.375 -5.18 1 98.81 73 PHE A O 1
ATOM 531 N N . SER A 1 74 ? 12.773 -16.234 -3.285 1 98.75 74 SER A N 1
ATOM 532 C CA . SER A 1 74 ? 14.102 -16.844 -3.191 1 98.75 74 SER A CA 1
ATOM 533 C C . SER A 1 74 ? 14.016 -18.344 -2.967 1 98.75 74 SER A C 1
ATOM 535 O O . SER A 1 74 ? 14.789 -19.109 -3.547 1 98.75 74 SER A O 1
ATOM 537 N N . TYR A 1 75 ? 13.148 -18.734 -2.076 1 98.38 75 TYR A N 1
ATOM 538 C CA . TYR A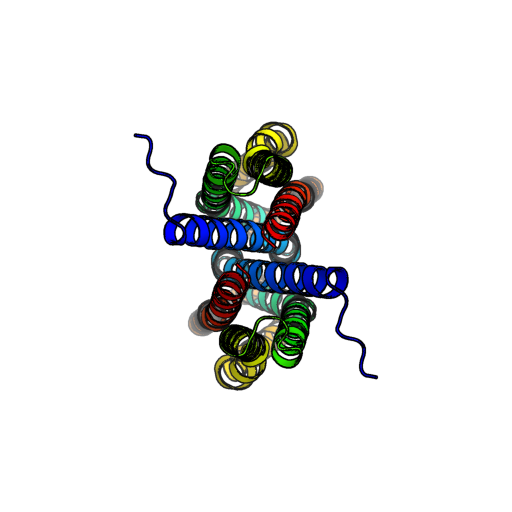 1 75 ? 12.922 -20.141 -1.812 1 98.38 75 TYR A CA 1
ATOM 539 C C . TYR A 1 75 ? 12.516 -20.875 -3.084 1 98.38 75 TYR A C 1
ATOM 541 O O . TYR A 1 75 ? 13.031 -21.953 -3.381 1 98.38 75 TYR A O 1
ATOM 549 N N . LEU A 1 76 ? 11.617 -20.328 -3.828 1 98 76 LEU A N 1
ATOM 550 C CA . LEU A 1 76 ? 11.141 -20.922 -5.07 1 98 76 LEU A CA 1
ATOM 551 C C . LEU A 1 76 ? 12.258 -20.984 -6.105 1 98 76 LEU A C 1
ATOM 553 O O . LEU A 1 76 ? 12.367 -21.969 -6.852 1 98 76 LEU A O 1
ATOM 557 N N . ALA A 1 77 ? 13.031 -19.906 -6.156 1 98.19 77 ALA A N 1
ATOM 558 C CA . ALA A 1 77 ? 14.156 -19.875 -7.082 1 98.19 77 ALA A CA 1
ATOM 559 C C . ALA A 1 77 ? 15.18 -20.953 -6.73 1 98.19 77 ALA A C 1
ATOM 561 O O . ALA A 1 77 ? 15.688 -21.656 -7.617 1 98.19 77 ALA A O 1
ATOM 562 N N . TYR A 1 78 ? 15.414 -21.109 -5.531 1 96.88 78 TYR A N 1
ATOM 563 C CA . TYR A 1 78 ? 16.438 -22.047 -5.047 1 96.88 78 TYR A CA 1
ATOM 564 C C . TYR A 1 78 ? 15.992 -23.484 -5.254 1 96.88 78 TYR A C 1
ATOM 566 O O . TYR A 1 78 ? 16.812 -24.359 -5.547 1 96.88 78 TYR A O 1
ATOM 574 N N . SER A 1 79 ? 14.727 -23.812 -5.082 1 94.25 79 SER A N 1
ATOM 575 C CA . SER A 1 79 ? 14.195 -25.172 -5.191 1 94.25 79 SER A CA 1
ATOM 576 C C . SER A 1 79 ? 14.312 -25.688 -6.617 1 94.25 79 SER A C 1
ATOM 578 O O . SER A 1 79 ? 14.438 -26.906 -6.832 1 94.25 79 SER A O 1
ATOM 580 N N . ARG A 1 80 ? 14.156 -24.906 -7.586 1 93 80 ARG A N 1
ATOM 581 C CA . ARG A 1 80 ? 14.25 -25.219 -9.008 1 93 80 ARG A CA 1
ATOM 582 C C . ARG A 1 80 ? 13.203 -26.266 -9.414 1 93 80 ARG A C 1
ATOM 584 O O . ARG A 1 80 ? 13.375 -26.969 -10.406 1 93 80 ARG A O 1
ATOM 591 N N . VAL A 1 81 ? 12.227 -26.266 -8.602 1 91.81 81 VAL A N 1
ATOM 592 C CA . VAL A 1 81 ? 11.219 -27.297 -8.828 1 91.81 81 VAL A CA 1
ATOM 593 C C . VAL A 1 81 ? 10.539 -27.062 -10.18 1 91.81 81 VAL A C 1
ATOM 595 O O . VAL A 1 81 ? 10.055 -28.016 -10.805 1 91.81 81 VAL A O 1
ATOM 598 N N . PHE A 1 82 ? 10.594 -25.859 -10.688 1 93.69 82 PHE A N 1
ATOM 599 C CA . PHE A 1 82 ? 9.875 -25.547 -11.914 1 93.69 82 PHE A CA 1
ATOM 600 C C . PHE A 1 82 ? 10.852 -25.344 -13.078 1 93.69 82 PHE A C 1
ATOM 602 O O . PHE A 1 82 ? 10.461 -24.859 -14.133 1 93.69 82 PHE A O 1
ATOM 609 N N . GLY A 1 83 ? 12.07 -25.656 -12.836 1 95.38 83 GLY A N 1
ATOM 610 C CA . GLY A 1 83 ? 13.055 -25.531 -13.906 1 95.38 83 GLY A CA 1
ATOM 611 C C . GLY A 1 83 ? 13.906 -24.281 -13.797 1 95.38 83 GLY A C 1
ATOM 612 O O . GLY A 1 83 ? 13.594 -23.375 -13.023 1 95.38 83 GLY A O 1
ATOM 613 N N . GLU A 1 84 ? 14.883 -24.234 -14.656 1 97.38 84 GLU A N 1
ATOM 614 C CA . GLU A 1 84 ? 15.914 -23.203 -14.578 1 97.38 84 GLU A CA 1
ATOM 615 C C . GLU A 1 84 ? 15.375 -21.844 -14.992 1 97.38 84 GLU A C 1
ATOM 617 O O . GLU A 1 84 ? 15.68 -20.828 -14.367 1 97.38 84 GLU A O 1
ATOM 622 N N . ARG A 1 85 ? 14.617 -21.812 -16.016 1 97.56 85 ARG A N 1
ATOM 623 C CA . ARG A 1 85 ? 14.078 -20.547 -16.5 1 97.56 85 ARG A CA 1
ATOM 624 C C . ARG A 1 85 ? 13.148 -19.906 -15.477 1 97.56 85 ARG A C 1
ATOM 626 O O . ARG A 1 85 ? 13.266 -18.719 -15.172 1 97.56 85 ARG A O 1
ATOM 633 N N . THR A 1 86 ? 12.297 -20.703 -14.961 1 98.12 86 THR A N 1
ATOM 634 C CA . THR A 1 86 ? 11.367 -20.234 -13.945 1 98.12 86 THR A CA 1
ATOM 635 C C . THR A 1 86 ? 12.117 -19.828 -12.672 1 98.12 86 THR A C 1
ATOM 637 O O . THR A 1 86 ? 11.766 -18.844 -12.023 1 98.12 86 THR A O 1
ATOM 640 N N . ALA A 1 87 ? 13.078 -20.562 -12.344 1 98.31 87 ALA A N 1
ATOM 641 C CA . ALA A 1 87 ? 13.898 -20.234 -11.18 1 98.31 87 ALA A CA 1
ATOM 642 C C . ALA A 1 87 ? 14.555 -18.875 -11.336 1 98.31 87 ALA A C 1
ATOM 644 O O . ALA A 1 87 ? 14.648 -18.109 -10.375 1 98.31 87 ALA A O 1
ATOM 645 N N . LYS A 1 88 ? 15.047 -18.547 -12.5 1 98.69 88 LYS A N 1
ATOM 646 C CA . LYS A 1 88 ? 15.664 -17.25 -12.758 1 98.69 88 LYS A CA 1
ATOM 647 C C . LYS A 1 88 ? 14.648 -16.125 -12.641 1 98.69 88 LYS A C 1
ATOM 649 O O . LYS A 1 88 ? 14.977 -15.031 -12.188 1 98.69 88 LYS A O 1
ATOM 654 N N . MET A 1 89 ? 13.422 -16.391 -13.086 1 98.81 89 MET A N 1
ATOM 655 C CA . MET A 1 89 ? 12.375 -15.383 -12.984 1 98.81 89 MET A CA 1
ATOM 656 C C . MET A 1 89 ? 12.016 -15.133 -11.523 1 98.81 89 MET A C 1
ATOM 658 O O . MET A 1 89 ? 11.82 -13.984 -11.117 1 98.81 89 MET A O 1
ATOM 662 N N . TYR A 1 90 ? 11.961 -16.203 -10.711 1 98.81 90 TYR A N 1
ATOM 663 C CA . TYR A 1 90 ? 11.719 -16.031 -9.281 1 98.81 90 TYR A CA 1
ATOM 664 C C . TYR A 1 90 ? 12.875 -15.297 -8.617 1 98.81 90 TYR A C 1
ATOM 666 O O . TYR A 1 90 ? 12.672 -14.5 -7.695 1 98.81 90 TYR A O 1
ATOM 674 N N . ALA A 1 91 ? 14.047 -15.523 -9.078 1 98.88 91 ALA A N 1
ATOM 675 C CA . ALA A 1 91 ? 15.203 -14.82 -8.539 1 98.88 91 ALA A CA 1
ATOM 676 C C . ALA A 1 91 ? 15.141 -13.328 -8.852 1 98.88 91 ALA A C 1
ATOM 678 O O . ALA A 1 91 ? 15.508 -12.492 -8.016 1 98.88 91 ALA A O 1
ATOM 679 N N . LEU A 1 92 ? 14.758 -13.008 -10.031 1 98.88 92 LEU A N 1
ATOM 680 C CA . LEU A 1 92 ? 14.609 -11.609 -10.414 1 98.88 92 LEU A CA 1
ATOM 681 C C . LEU A 1 92 ? 13.523 -10.938 -9.578 1 98.88 92 LEU A C 1
ATOM 683 O O . LEU A 1 92 ? 13.68 -9.789 -9.148 1 98.88 92 LEU A O 1
ATOM 687 N N . ALA A 1 93 ? 12.367 -11.672 -9.406 1 98.94 93 ALA A N 1
ATOM 688 C CA . ALA A 1 93 ? 11.297 -11.141 -8.562 1 98.94 93 ALA A CA 1
ATOM 689 C C . ALA A 1 93 ? 11.789 -10.891 -7.141 1 98.94 93 ALA A C 1
ATOM 691 O O . ALA A 1 93 ? 11.453 -9.875 -6.531 1 98.94 93 ALA A O 1
ATOM 692 N N . ALA A 1 94 ? 12.578 -11.773 -6.641 1 98.94 94 ALA A N 1
ATOM 693 C CA . ALA A 1 94 ? 13.148 -11.617 -5.309 1 98.94 94 ALA A CA 1
ATOM 694 C C . ALA A 1 94 ? 14.078 -10.406 -5.246 1 98.94 94 ALA A C 1
ATOM 696 O O . ALA A 1 94 ? 14.023 -9.617 -4.297 1 98.94 94 ALA A O 1
ATOM 697 N N . ALA A 1 95 ? 14.914 -10.25 -6.223 1 98.81 95 ALA A N 1
ATOM 698 C CA . ALA A 1 95 ? 15.875 -9.148 -6.277 1 98.81 95 ALA A CA 1
ATOM 699 C C . ALA A 1 95 ? 15.156 -7.801 -6.336 1 98.81 95 ALA A C 1
ATOM 701 O O . ALA A 1 95 ? 15.57 -6.84 -5.684 1 98.81 95 ALA A O 1
ATOM 702 N N . LEU A 1 96 ? 14.109 -7.734 -7.145 1 98.88 96 LEU A N 1
ATOM 703 C CA . LEU A 1 96 ? 13.32 -6.512 -7.242 1 98.88 96 LEU A CA 1
ATOM 704 C C . LEU A 1 96 ? 12.617 -6.207 -5.922 1 98.88 96 LEU A C 1
ATOM 706 O O . LEU A 1 96 ? 12.531 -5.047 -5.512 1 98.88 96 LEU A O 1
ATOM 710 N N . SER A 1 97 ? 12.102 -7.27 -5.273 1 98.62 97 SER A N 1
ATOM 711 C CA . SER A 1 97 ? 11.391 -7.105 -4.008 1 98.62 97 SER A CA 1
ATOM 712 C C . SER A 1 97 ? 12.32 -6.578 -2.918 1 98.62 97 SER A C 1
ATOM 714 O O . SER A 1 97 ? 11.992 -5.602 -2.236 1 98.62 97 SER A O 1
ATOM 716 N N . VAL A 1 98 ? 13.445 -7.156 -2.787 1 97.69 98 VAL A N 1
ATOM 717 C CA . VAL A 1 98 ? 14.367 -6.734 -1.734 1 97.69 98 VAL A CA 1
ATOM 718 C C . VAL A 1 98 ? 15.125 -5.484 -2.178 1 97.69 98 VAL A C 1
ATOM 720 O O . VAL A 1 98 ? 15.617 -4.727 -1.343 1 97.69 98 VAL A O 1
ATOM 723 N N . GLY A 1 99 ? 15.195 -5.207 -3.473 1 97.94 99 GLY A N 1
ATOM 724 C CA . GLY A 1 99 ? 15.883 -4.062 -4.051 1 97.94 99 GLY A CA 1
ATOM 725 C C . GLY A 1 99 ? 15.312 -2.73 -3.6 1 97.94 99 GLY A C 1
ATOM 726 O O . GLY A 1 99 ? 15.969 -1.694 -3.721 1 97.94 99 GLY A O 1
ATOM 727 N N . ILE A 1 100 ? 14.102 -2.797 -3.035 1 96.81 100 ILE A N 1
ATOM 728 C CA . ILE A 1 100 ? 13.508 -1.548 -2.574 1 96.81 100 ILE A CA 1
ATOM 729 C C . ILE A 1 100 ? 14.305 -1.005 -1.391 1 96.81 100 ILE A C 1
ATOM 731 O O . ILE A 1 100 ? 14.281 0.199 -1.12 1 96.81 100 ILE A O 1
ATOM 735 N N . VAL A 1 101 ? 15 -1.859 -0.669 1 95.94 101 VAL A N 1
ATOM 736 C CA . VAL A 1 101 ? 15.773 -1.459 0.505 1 95.94 101 VAL A CA 1
ATOM 737 C C . VAL A 1 101 ? 16.938 -0.563 0.081 1 95.94 101 VAL A C 1
ATOM 739 O O . VAL A 1 101 ? 17.031 0.584 0.522 1 95.94 101 VAL A O 1
ATOM 742 N N . PRO A 1 102 ? 17.812 -1.051 -0.764 1 96.94 102 PRO A N 1
ATOM 743 C CA . PRO A 1 102 ? 18.875 -0.14 -1.213 1 96.94 102 PRO A CA 1
ATOM 744 C C . PRO A 1 102 ? 18.328 1.05 -2.002 1 96.94 102 PRO A C 1
ATOM 746 O O . PRO A 1 102 ? 18.906 2.141 -1.952 1 96.94 102 PRO A O 1
ATOM 749 N N . TYR A 1 103 ? 17.25 0.923 -2.779 1 98.25 103 TYR A N 1
ATOM 750 C CA . TYR A 1 103 ? 16.594 2.057 -3.422 1 98.25 103 TYR A CA 1
ATOM 751 C C . TYR A 1 103 ? 16.234 3.129 -2.4 1 98.25 103 TYR A C 1
ATOM 753 O O . TYR A 1 103 ? 16.469 4.316 -2.627 1 98.25 103 TYR A O 1
ATOM 761 N N . THR A 1 104 ? 15.664 2.697 -1.284 1 97 104 THR A N 1
ATOM 762 C CA . THR A 1 104 ? 15.234 3.635 -0.255 1 97 104 THR A CA 1
ATOM 763 C C . THR A 1 104 ? 16.438 4.344 0.368 1 97 104 THR A C 1
ATOM 765 O O . THR A 1 104 ? 16.422 5.562 0.555 1 97 104 THR A O 1
ATOM 768 N N . PHE A 1 105 ? 17.484 3.701 0.612 1 96.38 105 PHE A N 1
ATOM 769 C CA . PHE A 1 105 ? 18.656 4.273 1.258 1 96.38 105 PHE A CA 1
ATOM 770 C C . PHE A 1 105 ? 19.406 5.195 0.302 1 96.38 105 PHE A C 1
ATOM 772 O O . PHE A 1 105 ? 19.906 6.242 0.712 1 96.38 105 PHE A O 1
ATOM 779 N N . LEU A 1 106 ? 19.406 4.816 -0.937 1 97.5 106 LEU A N 1
ATOM 780 C CA . LEU A 1 106 ? 20.234 5.547 -1.878 1 97.5 106 LEU A CA 1
ATOM 781 C C . LEU A 1 106 ? 19.469 6.688 -2.525 1 97.5 106 LEU A C 1
ATOM 783 O O . LEU A 1 106 ? 20.047 7.73 -2.848 1 97.5 106 LEU A O 1
ATOM 787 N N . VAL A 1 107 ? 18.203 6.531 -2.717 1 98 107 VAL A N 1
ATOM 788 C CA . VAL A 1 107 ? 17.438 7.48 -3.512 1 98 107 VAL A CA 1
ATOM 789 C C . VAL A 1 107 ? 16.547 8.32 -2.596 1 98 107 VAL A C 1
ATOM 791 O O . VAL A 1 107 ? 16.359 9.516 -2.818 1 98 107 VAL A O 1
ATOM 794 N N . MET A 1 108 ? 16.047 7.734 -1.484 1 98.19 108 MET A N 1
ATOM 795 C CA . MET A 1 108 ? 14.992 8.406 -0.743 1 98.19 108 MET A CA 1
ATOM 796 C C . MET A 1 108 ? 15.508 8.922 0.598 1 98.19 108 MET A C 1
ATOM 798 O O . MET A 1 108 ? 14.867 9.758 1.232 1 98.19 108 MET A O 1
ATOM 802 N N . SER A 1 109 ? 16.656 8.531 0.979 1 97.25 109 SER A N 1
ATOM 803 C CA . SER A 1 109 ? 17.109 8.805 2.34 1 97.25 109 SER A CA 1
ATOM 804 C C . SER A 1 109 ? 17.25 10.297 2.588 1 97.25 109 SER A C 1
ATOM 806 O O . SER A 1 109 ? 16.922 10.789 3.672 1 97.25 109 SER A O 1
ATOM 808 N N . ARG A 1 110 ? 17.719 11.102 1.669 1 97.69 110 ARG A N 1
ATOM 809 C CA . ARG A 1 110 ? 17.875 12.547 1.834 1 97.69 110 ARG A CA 1
ATOM 810 C C . ARG A 1 110 ? 16.531 13.219 2.062 1 97.69 110 ARG A C 1
ATOM 812 O O . ARG A 1 110 ? 16.391 14.039 2.975 1 97.69 110 ARG A O 1
ATOM 819 N N . THR A 1 111 ? 15.562 12.859 1.224 1 98.38 111 THR A N 1
ATOM 820 C CA . THR A 1 111 ? 14.219 13.414 1.354 1 98.38 111 THR A CA 1
ATOM 821 C C . THR A 1 111 ? 13.578 12.977 2.668 1 98.38 111 THR A C 1
ATOM 823 O O . THR A 1 111 ? 12.984 13.789 3.375 1 98.38 111 THR A O 1
ATOM 826 N N . ASN A 1 112 ? 13.719 11.734 2.984 1 98.12 112 ASN A N 1
ATOM 827 C CA . ASN A 1 112 ? 13.18 11.227 4.238 1 98.12 112 ASN A CA 1
ATOM 828 C C . ASN A 1 112 ? 13.758 11.969 5.441 1 98.12 112 ASN A C 1
ATOM 830 O O . ASN A 1 112 ? 13.016 12.367 6.34 1 98.12 112 ASN A O 1
ATOM 834 N N . ASN A 1 113 ? 15.047 12.117 5.473 1 97.88 113 ASN A N 1
ATOM 835 C CA . ASN A 1 113 ? 15.719 12.758 6.598 1 97.88 113 ASN A CA 1
ATOM 836 C C . ASN A 1 113 ? 15.328 14.227 6.715 1 97.88 113 ASN A C 1
ATOM 838 O O . ASN A 1 113 ? 15.133 14.742 7.816 1 97.88 113 ASN A O 1
ATOM 842 N N . LYS A 1 114 ? 15.234 14.914 5.645 1 98.06 114 LYS A N 1
ATOM 843 C CA . LYS A 1 114 ? 14.82 16.312 5.656 1 98.06 114 LYS A CA 1
ATOM 844 C C . LYS A 1 114 ? 13.391 16.453 6.184 1 98.06 114 LYS A C 1
ATOM 846 O O . LYS A 1 114 ? 13.109 17.359 6.977 1 98.06 114 LYS A O 1
ATOM 851 N N . LEU A 1 115 ? 12.516 15.609 5.75 1 98.31 115 LEU A N 1
ATOM 852 C CA . LEU A 1 115 ? 11.117 15.664 6.176 1 98.31 115 LEU A CA 1
ATOM 853 C C . LEU A 1 115 ? 10.992 15.359 7.668 1 98.31 115 LEU A C 1
ATOM 855 O O . LEU A 1 115 ? 10.234 16.016 8.375 1 98.31 115 LEU A O 1
ATOM 859 N N . ARG A 1 116 ? 11.742 14.375 8.125 1 97.81 116 ARG A N 1
ATOM 860 C CA . ARG A 1 116 ? 11.688 14.016 9.539 1 97.81 116 ARG A CA 1
ATOM 861 C C . ARG A 1 116 ? 12.242 15.141 10.406 1 97.81 116 ARG A C 1
ATOM 863 O O . ARG A 1 116 ? 11.695 15.438 11.477 1 97.81 116 ARG A O 1
ATOM 870 N N . ARG A 1 117 ? 13.273 15.797 9.945 1 96.88 117 ARG A N 1
ATOM 871 C CA . ARG A 1 117 ? 13.828 16.938 10.664 1 96.88 117 ARG A CA 1
ATOM 872 C C . ARG A 1 117 ? 12.836 18.094 10.727 1 96.88 117 ARG A C 1
ATOM 874 O O . ARG A 1 117 ? 12.656 18.719 11.773 1 96.88 117 ARG A O 1
ATOM 881 N N . ARG A 1 118 ? 12.227 18.359 9.602 1 96 118 ARG A N 1
ATOM 882 C CA . ARG A 1 118 ? 11.234 19.422 9.539 1 96 118 ARG A CA 1
ATOM 883 C C . ARG A 1 118 ? 10.047 19.109 10.445 1 96 118 ARG A C 1
ATOM 885 O O . ARG A 1 118 ? 9.5 20.016 11.094 1 96 118 ARG A O 1
ATOM 892 N N . ALA A 1 119 ? 9.641 17.906 10.461 1 96.38 119 ALA A N 1
ATOM 893 C CA . ALA A 1 119 ? 8.539 17.484 11.336 1 96.38 119 ALA A CA 1
ATOM 894 C C . ALA A 1 119 ? 8.898 17.703 12.805 1 96.38 119 ALA A C 1
ATOM 896 O O . ALA A 1 119 ? 8.062 18.156 13.594 1 96.38 119 ALA A O 1
ATOM 897 N N . GLU A 1 120 ? 10.125 17.406 13.172 1 95.38 120 GLU A N 1
ATOM 898 C CA . GLU A 1 120 ? 10.586 17.594 14.547 1 95.38 120 GLU A CA 1
ATOM 899 C C . GLU A 1 120 ? 10.633 19.062 14.922 1 95.38 120 GLU A C 1
ATOM 901 O O . GLU A 1 120 ? 10.297 19.438 16.047 1 95.38 120 GLU A O 1
ATOM 906 N N . LEU A 1 121 ? 11.016 19.906 13.969 1 91.81 121 LEU A N 1
ATOM 907 C CA . LEU A 1 121 ? 11.172 21.344 14.203 1 91.81 121 LEU A CA 1
ATOM 908 C C . LEU A 1 121 ? 9.812 22.016 14.367 1 91.81 121 LEU A C 1
ATOM 910 O O . LEU A 1 121 ? 9.688 23 15.078 1 91.81 121 LEU A O 1
ATOM 914 N N . THR A 1 122 ? 8.82 21.375 13.781 1 90.62 122 THR A N 1
ATOM 915 C CA . THR A 1 122 ? 7.516 22.047 13.773 1 90.62 122 THR A CA 1
ATOM 916 C C . THR A 1 122 ? 6.555 21.359 14.742 1 90.62 122 THR A C 1
ATOM 918 O O . THR A 1 122 ? 5.371 21.703 14.789 1 90.62 122 THR A O 1
ATOM 921 N N . LYS A 1 123 ? 6.992 20.406 15.508 1 88.38 123 LYS A N 1
ATOM 922 C CA . LYS A 1 123 ? 6.148 19.609 16.391 1 88.38 123 LYS A CA 1
ATOM 923 C C . LYS A 1 123 ? 5.426 20.484 17.406 1 88.38 123 LYS A C 1
ATOM 925 O O . LYS A 1 123 ? 4.277 20.219 17.766 1 88.38 123 LYS A O 1
ATOM 930 N N . SER A 1 124 ? 5.992 21.578 17.766 1 84.19 124 SER A N 1
ATOM 931 C CA . SER A 1 124 ? 5.43 22.422 18.812 1 84.19 124 SER A CA 1
ATOM 932 C C . SER A 1 124 ? 4.656 23.594 18.219 1 84.19 124 SER A C 1
ATOM 934 O O . SER A 1 124 ? 4.016 24.344 18.938 1 84.19 124 SER A O 1
ATOM 936 N N . MET A 1 125 ? 4.715 23.609 16.922 1 80 125 MET A N 1
ATOM 937 C CA . MET A 1 125 ? 4.035 24.734 16.281 1 80 125 MET A CA 1
ATOM 938 C C . MET A 1 125 ? 2.543 24.453 16.125 1 80 125 MET A C 1
ATOM 940 O O . MET A 1 125 ? 2.148 23.328 15.828 1 80 125 MET A O 1
ATOM 944 N N . SER A 1 126 ? 1.779 25.406 16.547 1 70.19 126 SER A N 1
ATOM 945 C CA . SER A 1 126 ? 0.339 25.297 16.344 1 70.19 126 SER A CA 1
ATOM 946 C C . SER A 1 126 ? -0.039 25.578 14.891 1 70.19 126 SER A C 1
ATOM 948 O O . SER A 1 126 ? 0.736 26.172 14.148 1 70.19 126 SER A O 1
ATOM 950 N N . ILE A 1 127 ? -1.13 25.109 14.453 1 64.69 127 ILE A N 1
ATOM 951 C CA . ILE A 1 127 ? -1.642 25.344 13.102 1 64.69 127 ILE A CA 1
ATOM 952 C C . ILE A 1 127 ? -1.721 26.844 12.844 1 64.69 127 ILE A C 1
ATOM 954 O O . ILE A 1 127 ? -1.425 27.297 11.734 1 64.69 127 ILE A O 1
ATOM 958 N N . THR A 1 128 ? -1.932 27.531 13.82 1 60.94 128 THR A N 1
ATOM 959 C CA . THR A 1 128 ? -2.035 28.984 13.719 1 60.94 128 THR A CA 1
ATOM 960 C C . THR A 1 128 ? -0.653 29.609 13.578 1 60.94 128 THR A C 1
ATOM 962 O O . THR A 1 128 ? -0.519 30.719 13.031 1 60.94 128 THR A O 1
ATOM 965 N N . ASP A 1 129 ? 0.209 28.906 14.016 1 64.62 129 ASP A N 1
ATOM 966 C CA . ASP A 1 129 ? 1.573 29.422 13.961 1 64.62 129 ASP A CA 1
ATOM 967 C C . ASP A 1 129 ? 2.113 29.391 12.531 1 64.62 129 ASP A C 1
ATOM 969 O O . ASP A 1 129 ? 3.072 30.109 12.211 1 64.62 129 ASP A O 1
ATOM 973 N N . GLU A 1 130 ? 1.533 28.656 11.758 1 60.88 130 GLU A N 1
ATOM 974 C CA . GLU A 1 130 ? 1.945 28.547 10.359 1 60.88 130 GLU A CA 1
ATOM 975 C C . GLU A 1 130 ? 1.977 29.922 9.688 1 60.88 130 GLU A C 1
ATOM 977 O O . GLU A 1 130 ? 2.801 30.172 8.805 1 60.88 130 GLU A O 1
ATOM 982 N N . SER A 1 131 ? 1.13 30.547 10.133 1 61 131 SER A N 1
ATOM 983 C CA . SER A 1 131 ? 1.109 31.906 9.594 1 61 131 SER A CA 1
ATOM 984 C C . SER A 1 131 ? 2.41 32.656 9.898 1 61 131 SER A C 1
ATOM 986 O O . SER A 1 131 ? 2.754 33.625 9.219 1 61 131 SER A O 1
ATOM 988 N N . LEU A 1 132 ? 3.111 31.969 10.734 1 64.12 132 LEU A N 1
ATOM 989 C CA . LEU A 1 132 ? 4.348 32.656 11.125 1 64.12 132 LEU A CA 1
ATOM 990 C C . LEU A 1 132 ? 5.512 32.188 10.25 1 64.12 132 LEU A C 1
ATOM 992 O O . LEU A 1 132 ? 6.531 32.875 10.164 1 64.12 132 LEU A O 1
ATOM 996 N N . GLU A 1 133 ? 5.223 31.172 9.641 1 74.31 133 GLU A N 1
ATOM 997 C CA . GLU A 1 133 ? 6.281 30.703 8.75 1 74.31 133 GLU A CA 1
ATOM 998 C C . GLU A 1 133 ? 6.203 31.406 7.391 1 74.31 133 GLU A C 1
ATOM 1000 O O . GLU A 1 133 ? 5.117 31.75 6.926 1 74.31 133 GLU A O 1
ATOM 1005 N N . SER A 1 134 ? 7.379 31.656 6.859 1 81.94 134 SER A N 1
ATOM 1006 C CA . SER A 1 134 ? 7.422 32.312 5.562 1 81.94 134 SER A CA 1
ATOM 1007 C C . SER A 1 134 ? 6.777 31.469 4.48 1 81.94 134 SER A C 1
ATOM 1009 O O . SER A 1 134 ? 6.75 30.234 4.59 1 81.94 134 SER A O 1
ATOM 1011 N N . ALA A 1 135 ? 6.242 32.094 3.604 1 86.06 135 ALA A N 1
ATOM 1012 C CA . ALA A 1 135 ? 5.652 31.422 2.449 1 86.06 135 ALA A CA 1
ATOM 1013 C C . ALA A 1 135 ? 6.668 30.516 1.773 1 86.06 135 ALA A C 1
ATOM 1015 O O . ALA A 1 135 ? 6.312 29.438 1.271 1 86.06 135 ALA A O 1
ATOM 1016 N N . GLU A 1 136 ? 7.875 30.859 1.748 1 84.44 136 GLU A N 1
ATOM 1017 C CA . GLU A 1 136 ? 8.938 30.078 1.124 1 84.44 136 GLU A CA 1
ATOM 1018 C C . GLU A 1 136 ? 9.164 28.766 1.854 1 84.44 136 GLU A C 1
ATOM 1020 O O . GLU A 1 136 ? 9.352 27.719 1.221 1 84.44 136 GLU A O 1
ATOM 1025 N N . VAL A 1 137 ? 9.172 28.828 3.098 1 85.31 137 VAL A N 1
ATOM 1026 C CA . VAL A 1 137 ? 9.367 27.641 3.912 1 85.31 137 VAL A CA 1
ATOM 1027 C C . VAL A 1 137 ? 8.188 26.688 3.729 1 85.31 137 VAL A C 1
ATOM 1029 O O . VAL A 1 137 ? 8.375 25.469 3.57 1 85.31 137 VAL A O 1
ATOM 1032 N N . ARG A 1 138 ? 7.062 27.234 3.686 1 86.94 138 ARG A N 1
ATOM 1033 C CA . ARG A 1 138 ? 5.855 26.438 3.496 1 86.94 138 ARG A CA 1
ATOM 1034 C C . ARG A 1 138 ? 5.871 25.719 2.145 1 86.94 138 ARG A C 1
ATOM 1036 O O . ARG A 1 138 ? 5.543 24.547 2.053 1 86.94 138 ARG A O 1
ATOM 1043 N N . GLU A 1 139 ? 6.238 26.469 1.115 1 92.31 139 GLU A N 1
ATOM 1044 C CA . GLU A 1 139 ? 6.301 25.891 -0.227 1 92.31 139 GLU A CA 1
ATOM 1045 C C . GLU A 1 139 ? 7.398 24.844 -0.328 1 92.31 139 GLU A C 1
ATOM 1047 O O . GLU A 1 139 ? 7.254 23.859 -1.056 1 92.31 139 GLU A O 1
ATOM 1052 N N . GLY A 1 140 ? 8.445 25.094 0.353 1 94.06 140 GLY A N 1
ATOM 1053 C CA . GLY A 1 140 ? 9.516 24.109 0.405 1 94.06 140 GLY A CA 1
ATOM 1054 C C . GLY A 1 140 ? 9.086 22.797 1.043 1 94.06 140 GLY A C 1
ATOM 1055 O O . GLY A 1 140 ? 9.461 21.719 0.572 1 94.06 140 GLY A O 1
ATOM 1056 N N . ASP A 1 141 ? 8.391 22.891 2.115 1 95.75 141 ASP A N 1
ATOM 1057 C CA . ASP A 1 141 ? 7.906 21.688 2.797 1 95.75 141 ASP A CA 1
ATOM 1058 C C . ASP A 1 141 ? 6.91 20.922 1.926 1 95.75 141 ASP A C 1
ATOM 1060 O O . ASP A 1 141 ? 6.934 19.703 1.879 1 95.75 141 ASP A O 1
ATOM 1064 N N . LYS A 1 142 ? 5.996 21.672 1.313 1 97.38 142 LYS A N 1
ATOM 1065 C CA . LYS A 1 142 ? 5.035 21.031 0.419 1 97.38 142 LYS A CA 1
ATOM 1066 C C . LYS A 1 142 ? 5.746 20.312 -0.728 1 97.38 142 LYS A C 1
ATOM 1068 O O . LYS A 1 142 ? 5.34 19.219 -1.129 1 97.38 142 LYS A O 1
ATOM 1073 N N . PHE A 1 143 ? 6.77 20.953 -1.238 1 97.75 143 PHE A N 1
ATOM 1074 C CA . PHE A 1 143 ? 7.555 20.328 -2.295 1 97.75 143 PHE A CA 1
ATOM 1075 C C . PHE A 1 143 ? 8.188 19.031 -1.805 1 97.75 143 PHE A C 1
ATOM 1077 O O . PHE A 1 143 ? 8.203 18.031 -2.525 1 97.75 143 PHE A O 1
ATOM 1084 N N . LEU A 1 144 ? 8.711 19 -0.631 1 98.19 144 LEU A N 1
ATOM 1085 C CA . LEU A 1 144 ? 9.359 17.812 -0.085 1 98.19 144 LEU A CA 1
ATOM 1086 C C . LEU A 1 144 ? 8.367 16.672 0.043 1 98.19 144 LEU A C 1
ATOM 1088 O O . LEU A 1 144 ? 8.703 15.523 -0.269 1 98.19 144 LEU A O 1
ATOM 1092 N N . VAL A 1 145 ? 7.191 16.953 0.552 1 98.75 145 VAL A N 1
ATOM 1093 C CA . VAL A 1 145 ? 6.176 15.914 0.723 1 98.75 145 VAL A CA 1
ATOM 1094 C C . VAL A 1 145 ? 5.738 15.391 -0.642 1 98.75 145 VAL A C 1
ATOM 1096 O O . VAL A 1 145 ? 5.605 14.18 -0.835 1 98.75 145 VAL A O 1
ATOM 1099 N N . ASP A 1 146 ? 5.488 16.281 -1.562 1 98.69 146 ASP A N 1
ATOM 1100 C CA . ASP A 1 146 ? 5.109 15.883 -2.914 1 98.69 146 ASP A CA 1
ATOM 1101 C C . ASP A 1 146 ? 6.203 15.047 -3.574 1 98.69 146 ASP A C 1
ATOM 1103 O O . ASP A 1 146 ? 5.922 14.039 -4.227 1 98.69 146 ASP A O 1
ATOM 1107 N N . HIS A 1 147 ? 7.43 15.508 -3.404 1 98.69 147 HIS A N 1
ATOM 1108 C CA . HIS A 1 147 ? 8.578 14.812 -3.969 1 98.69 147 HIS A CA 1
ATOM 1109 C C . HIS A 1 147 ? 8.719 13.414 -3.381 1 98.69 147 HIS A C 1
ATOM 1111 O O . HIS A 1 147 ? 9.062 12.469 -4.094 1 98.69 147 HIS A O 1
ATOM 1117 N N . TRP A 1 148 ? 8.523 13.297 -2.143 1 98.81 148 TRP A N 1
ATOM 1118 C CA . TRP A 1 148 ? 8.516 11.984 -1.51 1 98.81 148 TRP A CA 1
ATOM 1119 C C . TRP A 1 148 ? 7.512 11.055 -2.191 1 98.81 148 TRP A C 1
ATOM 1121 O O . TRP A 1 148 ? 7.797 9.875 -2.414 1 98.81 148 TRP A O 1
ATOM 1131 N N . GLY A 1 149 ? 6.297 11.578 -2.482 1 98.75 149 GLY A N 1
ATOM 1132 C CA . GLY A 1 149 ? 5.293 10.797 -3.189 1 98.75 149 GLY A CA 1
ATOM 1133 C C . GLY A 1 149 ? 5.773 10.289 -4.535 1 98.75 149 GLY A C 1
ATOM 1134 O O . GLY A 1 149 ? 5.449 9.172 -4.934 1 98.75 149 GLY A O 1
ATOM 1135 N N . VAL A 1 150 ? 6.523 11.125 -5.207 1 98.75 150 VAL A N 1
ATOM 1136 C CA . VAL A 1 150 ? 7.051 10.758 -6.516 1 98.75 150 VAL A CA 1
ATOM 1137 C C . VAL A 1 150 ? 8.125 9.688 -6.359 1 98.75 150 VAL A C 1
ATOM 1139 O O . VAL A 1 150 ? 8.148 8.703 -7.105 1 98.75 150 VAL A O 1
ATOM 1142 N N . LEU A 1 151 ? 9.008 9.82 -5.402 1 98.75 151 LEU A N 1
ATOM 1143 C CA . LEU A 1 151 ? 10.055 8.836 -5.168 1 98.75 151 LEU A CA 1
ATOM 1144 C C . LEU A 1 151 ? 9.453 7.492 -4.77 1 98.75 151 LEU A C 1
ATOM 1146 O O . LEU A 1 151 ? 9.969 6.438 -5.145 1 98.75 151 LEU A O 1
ATOM 1150 N N . ASN A 1 152 ? 8.391 7.586 -4.008 1 98.69 152 ASN A N 1
ATOM 1151 C CA . ASN A 1 152 ? 7.699 6.375 -3.584 1 98.69 152 ASN A CA 1
ATOM 1152 C C . ASN A 1 152 ? 7.184 5.578 -4.777 1 98.69 152 ASN A C 1
ATOM 1154 O O . ASN A 1 152 ? 7.082 4.352 -4.711 1 98.69 152 ASN A O 1
ATOM 1158 N N . LEU A 1 153 ? 6.906 6.195 -5.914 1 98.62 153 LEU A N 1
ATOM 1159 C CA . LEU A 1 153 ? 6.441 5.504 -7.113 1 98.62 153 LEU A CA 1
ATOM 1160 C C . LEU A 1 153 ? 7.531 4.59 -7.664 1 98.62 153 LEU A C 1
ATOM 1162 O O . LEU A 1 153 ? 7.23 3.596 -8.328 1 98.62 153 LEU A O 1
ATOM 1166 N N . GLY A 1 154 ? 8.789 4.945 -7.402 1 98.5 154 GLY A N 1
ATOM 1167 C CA . GLY A 1 154 ? 9.867 4.043 -7.77 1 98.5 154 GLY A CA 1
ATOM 1168 C C . GLY A 1 154 ? 9.797 2.707 -7.055 1 98.5 154 GLY A C 1
ATOM 1169 O O . GLY A 1 154 ? 9.961 1.655 -7.676 1 98.5 154 GLY A O 1
ATOM 1170 N N . ARG A 1 155 ? 9.562 2.74 -5.773 1 98.31 155 ARG A N 1
ATOM 1171 C CA . ARG A 1 155 ? 9.367 1.507 -5.02 1 98.31 155 ARG A CA 1
ATOM 1172 C C . ARG A 1 155 ? 8.156 0.732 -5.543 1 98.31 155 ARG A C 1
ATOM 1174 O O . ARG A 1 155 ? 8.219 -0.49 -5.688 1 98.31 155 ARG A O 1
ATOM 1181 N N . THR A 1 156 ? 7.125 1.475 -5.75 1 98.69 156 THR A N 1
ATOM 1182 C CA . THR A 1 156 ? 5.895 0.882 -6.266 1 98.69 156 THR A CA 1
ATOM 1183 C C . THR A 1 156 ? 6.16 0.134 -7.566 1 98.69 156 THR A C 1
ATOM 1185 O O . THR A 1 156 ? 5.699 -0.995 -7.746 1 98.69 156 THR A O 1
ATOM 1188 N N . ALA A 1 157 ? 6.875 0.771 -8.453 1 98.75 157 ALA A N 1
ATOM 1189 C CA . ALA A 1 157 ? 7.18 0.184 -9.758 1 98.75 157 ALA A CA 1
ATOM 1190 C C . ALA A 1 157 ? 8.023 -1.077 -9.609 1 98.75 157 ALA A C 1
ATOM 1192 O O . ALA A 1 157 ? 7.812 -2.062 -10.32 1 98.75 157 ALA A O 1
ATOM 1193 N N . MET A 1 158 ? 9.008 -1.055 -8.758 1 98.81 158 MET A N 1
ATOM 1194 C CA . MET A 1 158 ? 9.852 -2.221 -8.516 1 98.81 158 MET A CA 1
ATOM 1195 C C . MET A 1 158 ? 9.031 -3.395 -8 1 98.81 158 MET A C 1
ATOM 1197 O O . MET A 1 158 ? 9.195 -4.527 -8.461 1 98.81 158 MET A O 1
ATOM 1201 N N . LEU A 1 159 ? 8.188 -3.127 -7.09 1 98.94 159 LEU A N 1
ATOM 1202 C CA . LEU A 1 159 ? 7.398 -4.188 -6.473 1 98.94 159 LEU A CA 1
ATOM 1203 C C . LEU A 1 159 ? 6.332 -4.703 -7.434 1 98.94 159 LEU A C 1
ATOM 1205 O O . LEU A 1 159 ? 6.023 -5.898 -7.445 1 98.94 159 LEU A O 1
ATOM 1209 N N . ALA A 1 160 ? 5.711 -3.742 -8.211 1 98.94 160 ALA A N 1
ATOM 1210 C CA . ALA A 1 160 ? 4.777 -4.168 -9.25 1 98.94 160 ALA A CA 1
ATOM 1211 C C . ALA A 1 160 ? 5.461 -5.09 -10.258 1 98.94 160 ALA A C 1
ATOM 1213 O O . ALA A 1 160 ? 4.891 -6.105 -10.664 1 98.94 160 ALA A O 1
ATOM 1214 N N . ALA A 1 161 ? 6.672 -4.723 -10.656 1 98.94 161 ALA A N 1
ATOM 1215 C CA . ALA A 1 161 ? 7.438 -5.559 -11.578 1 98.94 161 ALA A CA 1
ATOM 1216 C C . ALA A 1 161 ? 7.715 -6.934 -10.969 1 98.94 161 ALA A C 1
ATOM 1218 O O . ALA A 1 161 ? 7.613 -7.953 -11.656 1 98.94 161 ALA A O 1
ATOM 1219 N N . ALA A 1 162 ? 8.07 -6.938 -9.742 1 98.94 162 ALA A N 1
ATOM 1220 C CA . ALA A 1 162 ? 8.312 -8.203 -9.055 1 98.94 162 ALA A CA 1
ATOM 1221 C C . ALA A 1 162 ? 7.074 -9.086 -9.078 1 98.94 162 ALA A C 1
ATOM 1223 O O . ALA A 1 162 ? 7.164 -10.289 -9.344 1 98.94 162 ALA A O 1
ATOM 1224 N N . GLY A 1 163 ? 5.98 -8.531 -8.695 1 98.94 163 GLY A N 1
ATOM 1225 C CA . GLY A 1 163 ? 4.734 -9.281 -8.695 1 98.94 163 GLY A CA 1
ATOM 1226 C C . GLY A 1 163 ? 4.359 -9.812 -10.062 1 98.94 163 GLY A C 1
ATOM 1227 O O . GLY A 1 163 ? 3.936 -10.961 -10.195 1 98.94 163 GLY A O 1
ATOM 1228 N N . LEU A 1 164 ? 4.48 -8.961 -11.094 1 98.88 164 LEU A N 1
ATOM 1229 C CA . LEU A 1 164 ? 4.121 -9.344 -12.453 1 98.88 164 LEU A CA 1
ATOM 1230 C C . LEU A 1 164 ? 5.043 -10.445 -12.969 1 98.88 164 LEU A C 1
ATOM 1232 O O . LEU A 1 164 ? 4.59 -11.398 -13.602 1 98.88 164 LEU A O 1
ATOM 1236 N N . ILE A 1 165 ? 6.34 -10.359 -12.695 1 98.88 165 ILE A N 1
ATOM 1237 C CA . ILE A 1 165 ? 7.305 -11.367 -13.102 1 98.88 165 ILE A CA 1
ATOM 1238 C C . ILE A 1 165 ? 7.023 -12.68 -12.367 1 98.88 165 ILE A C 1
ATOM 1240 O O . ILE A 1 165 ? 7.031 -13.75 -12.969 1 98.88 165 ILE A O 1
ATOM 1244 N N . GLY A 1 166 ? 6.77 -12.562 -11.07 1 98.81 166 GLY A N 1
ATOM 1245 C CA . GLY A 1 166 ? 6.441 -13.75 -10.289 1 98.81 166 GLY A CA 1
ATOM 1246 C C . GLY A 1 166 ? 5.18 -14.445 -10.773 1 98.81 166 GLY A C 1
ATOM 1247 O O . GLY A 1 166 ? 5.137 -15.68 -10.844 1 98.81 166 GLY A O 1
ATOM 1248 N N . LEU A 1 167 ? 4.199 -13.688 -11.062 1 98.81 167 LEU A N 1
ATOM 1249 C CA . LEU A 1 167 ? 2.953 -14.25 -11.562 1 98.81 167 LEU A CA 1
ATOM 1250 C C . LEU A 1 167 ? 3.164 -14.922 -12.914 1 98.81 167 LEU A C 1
ATOM 1252 O O . LEU A 1 167 ? 2.68 -16.031 -13.148 1 98.81 167 LEU A O 1
ATOM 1256 N N . TYR A 1 168 ? 3.838 -14.289 -13.773 1 98.19 168 TYR A N 1
ATOM 1257 C CA . TYR A 1 168 ? 4.133 -14.852 -15.094 1 98.19 168 TYR A CA 1
ATOM 1258 C C . TYR A 1 168 ? 4.898 -16.172 -14.961 1 98.19 168 TYR A C 1
ATOM 1260 O O . TYR A 1 168 ? 4.613 -17.125 -15.68 1 98.19 168 TYR A O 1
ATOM 1268 N N . ALA A 1 169 ? 5.777 -16.188 -14.086 1 97.81 169 ALA A N 1
ATOM 1269 C CA . ALA A 1 169 ? 6.605 -17.375 -13.875 1 97.81 169 ALA A CA 1
ATOM 1270 C C . ALA A 1 169 ? 5.773 -18.531 -13.32 1 97.81 169 ALA A C 1
ATOM 1272 O O . ALA A 1 169 ? 6.074 -19.703 -13.57 1 97.81 169 ALA A O 1
ATOM 1273 N N . SER A 1 170 ? 4.777 -18.203 -12.602 1 97.31 170 SER A N 1
ATOM 1274 C CA . SER A 1 170 ? 4.043 -19.203 -11.828 1 97.31 170 SER A CA 1
ATOM 1275 C C . SER A 1 170 ? 2.93 -19.828 -12.656 1 97.31 170 SER A C 1
ATOM 1277 O O . SER A 1 170 ? 2.373 -20.859 -12.273 1 97.31 170 SER A O 1
ATOM 1279 N N . LEU A 1 171 ? 2.576 -19.172 -13.75 1 95.19 171 LEU A N 1
ATOM 1280 C CA . LEU A 1 171 ? 1.406 -19.594 -14.516 1 95.19 171 LEU A CA 1
ATOM 1281 C C . LEU A 1 171 ? 1.819 -20.266 -15.82 1 95.19 171 LEU A C 1
ATOM 1283 O O . LEU A 1 171 ? 1.979 -19.594 -16.844 1 95.19 171 LEU A O 1
ATOM 1287 N N . MET B 1 1 ? -16.906 -21.969 -34.938 1 39.31 1 MET B N 1
ATOM 1288 C CA . MET B 1 1 ? -15.836 -22.75 -34.312 1 39.31 1 MET B CA 1
ATOM 1289 C C . MET B 1 1 ? -15.203 -21.969 -33.156 1 39.31 1 MET B C 1
ATOM 1291 O O . MET B 1 1 ? -14.445 -21.031 -33.406 1 39.31 1 MET B O 1
ATOM 1295 N N . SER B 1 2 ? -15.875 -21.516 -32.062 1 47.25 2 SER B N 1
ATOM 1296 C CA . SER B 1 2 ? -15.492 -20.625 -30.953 1 47.25 2 SER B CA 1
ATOM 1297 C C . SER B 1 2 ? -14.094 -20.938 -30.453 1 47.25 2 SER B C 1
ATOM 1299 O O . SER B 1 2 ? -13.859 -22 -29.875 1 47.25 2 SER B O 1
ATOM 1301 N N . SER B 1 3 ? -13.023 -20.609 -31.188 1 58.09 3 SER B N 1
ATOM 1302 C CA . SER B 1 3 ? -11.625 -21.016 -31.062 1 58.09 3 SER B CA 1
ATOM 1303 C C . SER B 1 3 ? -11.133 -20.906 -29.625 1 58.09 3 SER B C 1
ATOM 1305 O O . SER B 1 3 ? -11.516 -19.984 -28.906 1 58.09 3 SER B O 1
ATOM 1307 N N . SER B 1 4 ? -10.859 -22.031 -29 1 75.19 4 SER B N 1
ATOM 1308 C CA . SER B 1 4 ? -10.25 -22.156 -27.688 1 75.19 4 SER B CA 1
ATOM 1309 C C . SER B 1 4 ? -9.203 -21.062 -27.453 1 75.19 4 SER B C 1
ATOM 1311 O O . SER B 1 4 ? -8.453 -20.719 -28.375 1 75.19 4 SER B O 1
ATOM 1313 N N . PRO B 1 5 ? -9.531 -20.188 -26.422 1 79.88 5 PRO B N 1
ATOM 1314 C CA . PRO B 1 5 ? -8.57 -19.109 -26.172 1 79.88 5 PRO B CA 1
ATOM 1315 C C . PRO B 1 5 ? -7.121 -19.594 -26.188 1 79.88 5 PRO B C 1
ATOM 1317 O O . PRO B 1 5 ? -6.844 -20.719 -25.766 1 79.88 5 PRO B O 1
ATOM 1320 N N . SER B 1 6 ? -6.309 -18.844 -26.828 1 89.88 6 SER B N 1
ATOM 1321 C CA . SER B 1 6 ? -4.891 -19.188 -26.891 1 89.88 6 SER B CA 1
ATOM 1322 C C . SER B 1 6 ? -4.266 -19.219 -25.5 1 89.88 6 SER B C 1
ATOM 1324 O O . SER B 1 6 ? -4.68 -18.469 -24.625 1 89.88 6 SER B O 1
ATOM 1326 N N . PRO B 1 7 ? -3.299 -20.031 -25.312 1 91.31 7 PRO B N 1
ATOM 1327 C CA . PRO B 1 7 ? -2.605 -20.125 -24.031 1 91.31 7 PRO B CA 1
ATOM 1328 C C . PRO B 1 7 ? -2.014 -18.797 -23.578 1 91.31 7 PRO B C 1
ATOM 1330 O O . PRO B 1 7 ? -1.997 -18.484 -22.391 1 91.31 7 PRO B O 1
ATOM 1333 N N . SER B 1 8 ? -1.595 -18 -24.484 1 93.31 8 SER B N 1
ATOM 1334 C CA . SER B 1 8 ? -1.024 -16.703 -24.141 1 93.31 8 SER B CA 1
ATOM 1335 C C . SER B 1 8 ? -2.094 -15.75 -23.625 1 93.31 8 SER B C 1
ATOM 1337 O O . SER B 1 8 ? -1.832 -14.953 -22.719 1 93.31 8 SER B O 1
ATOM 1339 N N . THR B 1 9 ? -3.281 -15.82 -24.219 1 94.88 9 THR B N 1
ATOM 1340 C CA . THR B 1 9 ? -4.391 -14.984 -23.781 1 94.88 9 THR B CA 1
ATOM 1341 C C . THR B 1 9 ? -4.828 -15.375 -22.359 1 94.88 9 THR B C 1
ATOM 1343 O O . THR B 1 9 ? -5.074 -14.508 -21.531 1 94.88 9 THR B O 1
ATOM 1346 N N . ILE B 1 10 ? -4.855 -16.641 -22.125 1 96.69 10 ILE B N 1
ATOM 1347 C CA . ILE B 1 10 ? -5.262 -17.141 -20.812 1 96.69 10 ILE B CA 1
ATOM 1348 C C . ILE B 1 10 ? -4.266 -16.672 -19.766 1 96.69 10 ILE B C 1
ATOM 1350 O O . ILE B 1 10 ? -4.66 -16.188 -18.703 1 96.69 10 ILE B O 1
ATOM 1354 N N . LYS B 1 11 ? -3.029 -16.812 -20.094 1 97.38 11 LYS B N 1
ATOM 1355 C CA . LYS B 1 11 ? -1.989 -16.422 -19.141 1 97.38 11 LYS B CA 1
ATOM 1356 C C . LYS B 1 11 ? -2.043 -14.914 -18.875 1 97.38 11 LYS B C 1
ATOM 1358 O O . LYS B 1 11 ? -1.873 -14.477 -17.734 1 97.38 11 LYS B O 1
ATOM 1363 N N . ALA B 1 12 ? -2.287 -14.164 -19.891 1 97.56 12 ALA B N 1
ATOM 1364 C CA . ALA B 1 12 ? -2.365 -12.711 -19.75 1 97.56 12 ALA B CA 1
ATOM 1365 C C . ALA B 1 12 ? -3.543 -12.305 -18.859 1 97.56 12 ALA B C 1
ATOM 1367 O O . ALA B 1 12 ? -3.43 -11.391 -18.047 1 97.56 12 ALA B O 1
ATOM 1368 N N . VAL B 1 13 ? -4.672 -12.969 -19.078 1 98.19 13 VAL B N 1
ATOM 1369 C CA . VAL B 1 13 ? -5.867 -12.688 -18.297 1 98.19 13 VAL B CA 1
ATOM 1370 C C . VAL B 1 13 ? -5.621 -13.062 -16.828 1 98.19 13 VAL B C 1
ATOM 1372 O O . VAL B 1 13 ? -6.016 -12.328 -15.922 1 98.19 13 VAL B O 1
ATOM 1375 N N . GLN B 1 14 ? -4.934 -14.133 -16.594 1 98.69 14 GLN B N 1
ATOM 1376 C CA . GLN B 1 14 ? -4.613 -14.547 -15.234 1 98.69 14 GLN B CA 1
ATOM 1377 C C . GLN B 1 14 ? -3.705 -13.531 -14.547 1 98.69 14 GLN B C 1
ATOM 1379 O O . GLN B 1 14 ? -4.004 -13.07 -13.445 1 98.69 14 GLN B O 1
ATOM 1384 N N . VAL B 1 15 ? -2.662 -13.188 -15.211 1 98.81 15 VAL B N 1
ATOM 1385 C CA . VAL B 1 15 ? -1.684 -12.281 -14.625 1 98.81 15 VAL B CA 1
ATOM 1386 C C . VAL B 1 15 ? -2.348 -10.945 -14.305 1 98.81 15 VAL B C 1
ATOM 1388 O O . VAL B 1 15 ? -2.207 -10.422 -13.195 1 98.81 15 VAL B O 1
ATOM 1391 N N . ALA B 1 16 ? -3.102 -10.445 -15.25 1 98.75 16 ALA B N 1
ATOM 1392 C CA . ALA B 1 16 ? -3.717 -9.133 -15.086 1 98.75 16 ALA B CA 1
ATOM 1393 C C . ALA B 1 16 ? -4.758 -9.148 -13.977 1 98.75 16 ALA B C 1
ATOM 1395 O O . ALA B 1 16 ? -4.816 -8.227 -13.156 1 98.75 16 ALA B O 1
ATOM 1396 N N . SER B 1 17 ? -5.598 -10.156 -13.93 1 98.88 17 SER B N 1
ATOM 1397 C CA . SER B 1 17 ? -6.68 -10.203 -12.953 1 98.88 17 SER B CA 1
ATOM 1398 C C . SER B 1 17 ? -6.148 -10.438 -11.539 1 98.88 17 SER B C 1
ATOM 1400 O O . SER B 1 17 ? -6.594 -9.797 -10.594 1 98.88 17 SER B O 1
ATOM 1402 N N . LEU B 1 18 ? -5.184 -11.305 -11.445 1 98.94 18 LEU B N 1
ATOM 1403 C CA . LEU B 1 18 ? -4.648 -11.672 -10.141 1 98.94 18 LEU B CA 1
ATOM 1404 C C . LEU B 1 18 ? -3.834 -10.523 -9.547 1 98.94 18 LEU B C 1
ATOM 1406 O O . LEU B 1 18 ? -3.939 -10.234 -8.352 1 98.94 18 LEU B O 1
ATOM 1410 N N . PHE B 1 19 ? -3.033 -9.891 -10.383 1 98.94 19 PHE B N 1
ATOM 1411 C CA . PHE B 1 19 ? -2.254 -8.758 -9.891 1 98.94 19 PHE B CA 1
ATOM 1412 C C . PHE B 1 19 ? -3.166 -7.613 -9.477 1 98.94 19 PHE B C 1
ATOM 1414 O O . PHE B 1 19 ? -2.996 -7.031 -8.406 1 98.94 19 PHE B O 1
ATOM 1421 N N . THR B 1 20 ? -4.117 -7.301 -10.352 1 98.88 20 THR B N 1
ATOM 1422 C CA . THR B 1 20 ? -4.969 -6.133 -10.156 1 98.88 20 THR B CA 1
ATOM 1423 C C . THR B 1 20 ? -5.816 -6.285 -8.898 1 98.88 20 THR B C 1
ATOM 1425 O O . THR B 1 20 ? -5.949 -5.34 -8.117 1 98.88 20 THR B O 1
ATOM 1428 N N . ILE B 1 21 ? -6.355 -7.449 -8.672 1 98.94 21 ILE B N 1
ATOM 1429 C CA . ILE B 1 21 ? -7.254 -7.629 -7.543 1 98.94 21 ILE B CA 1
ATOM 1430 C C . ILE B 1 21 ? -6.465 -7.562 -6.238 1 98.94 21 ILE B C 1
ATOM 1432 O O . ILE B 1 21 ? -6.953 -7.043 -5.23 1 98.94 21 ILE B O 1
ATOM 1436 N N . ALA B 1 22 ? -5.246 -8.109 -6.211 1 98.94 22 ALA B N 1
ATOM 1437 C CA . ALA B 1 22 ? -4.402 -8.062 -5.02 1 98.94 22 ALA B CA 1
ATOM 1438 C C . ALA B 1 22 ? -3.918 -6.645 -4.742 1 98.94 22 ALA B C 1
ATOM 1440 O O . ALA B 1 22 ? -3.91 -6.195 -3.596 1 98.94 22 ALA B O 1
ATOM 1441 N N . ALA B 1 23 ? -3.5 -5.965 -5.793 1 98.88 23 ALA B N 1
ATOM 1442 C CA . ALA B 1 23 ? -3.055 -4.578 -5.656 1 98.88 23 ALA B CA 1
ATOM 1443 C C . ALA B 1 23 ? -4.188 -3.686 -5.16 1 98.88 23 ALA B C 1
ATOM 1445 O O . ALA B 1 23 ? -3.971 -2.799 -4.332 1 98.88 23 ALA B O 1
ATOM 1446 N N . SER B 1 24 ? -5.391 -3.924 -5.746 1 98.88 24 SER B N 1
ATOM 1447 C CA . SER B 1 24 ? -6.551 -3.145 -5.32 1 98.88 24 SER B CA 1
ATOM 1448 C C . SER B 1 24 ? -6.875 -3.393 -3.854 1 98.88 24 SER B C 1
ATOM 1450 O O . SER B 1 24 ? -7.223 -2.463 -3.123 1 98.88 24 SER B O 1
ATOM 1452 N N . SER B 1 25 ? -6.809 -4.645 -3.461 1 98.88 25 SER B N 1
ATOM 1453 C CA . SER B 1 25 ? -7.016 -4.977 -2.055 1 98.88 25 SER B CA 1
ATOM 1454 C C . SER B 1 25 ? -5.996 -4.273 -1.165 1 98.88 25 SER B C 1
ATOM 1456 O O . SER B 1 25 ? -6.34 -3.762 -0.098 1 98.88 25 SER B O 1
ATOM 1458 N N . GLY B 1 26 ? -4.754 -4.211 -1.574 1 98.75 26 GLY B N 1
ATOM 1459 C CA . GLY B 1 26 ? -3.711 -3.514 -0.842 1 98.75 26 GLY B CA 1
ATOM 1460 C C . GLY B 1 26 ? -3.941 -2.016 -0.757 1 98.75 26 GLY B C 1
ATOM 1461 O O . GLY B 1 26 ? -3.691 -1.402 0.283 1 98.75 26 GLY B O 1
ATOM 1462 N N . ALA B 1 27 ? -4.281 -1.461 -1.869 1 98.75 27 ALA B N 1
ATOM 1463 C CA . ALA B 1 27 ? -4.578 -0.03 -1.886 1 98.75 27 ALA B CA 1
ATOM 1464 C C . ALA B 1 27 ? -5.695 0.31 -0.906 1 98.75 27 ALA B C 1
ATOM 1466 O O . ALA B 1 27 ? -5.605 1.295 -0.17 1 98.75 27 ALA B O 1
ATOM 1467 N N . LYS B 1 28 ? -6.785 -0.514 -0.948 1 98.75 28 LYS B N 1
ATOM 1468 C CA . LYS B 1 28 ? -7.918 -0.26 -0.063 1 98.75 28 LYS B CA 1
ATOM 1469 C C . LYS B 1 28 ? -7.531 -0.467 1.398 1 98.75 28 LYS B C 1
ATOM 1471 O O . LYS B 1 28 ? -8 0.256 2.279 1 98.75 28 LYS B O 1
ATOM 1476 N N . LEU B 1 29 ? -6.715 -1.406 1.62 1 98.69 29 LEU B N 1
ATOM 1477 C CA . LEU B 1 29 ? -6.195 -1.589 2.973 1 98.69 29 LEU B CA 1
ATOM 1478 C C . LEU B 1 29 ? -5.383 -0.376 3.412 1 98.69 29 LEU B C 1
ATOM 1480 O O . LEU B 1 29 ? -5.488 0.066 4.559 1 98.69 29 LEU B O 1
ATOM 1484 N N . GLY B 1 30 ? -4.57 0.111 2.535 1 98.44 30 GLY B N 1
ATOM 1485 C CA . GLY B 1 30 ? -3.758 1.282 2.826 1 98.44 30 GLY B CA 1
ATOM 1486 C C . GLY B 1 30 ? -4.582 2.506 3.178 1 98.44 30 GLY B C 1
ATOM 1487 O O . GLY B 1 30 ? -4.18 3.311 4.023 1 98.44 30 GLY B O 1
ATOM 1488 N N . LEU B 1 31 ? -5.68 2.674 2.49 1 98.62 31 LEU B N 1
ATOM 1489 C CA . LEU B 1 31 ? -6.555 3.791 2.824 1 98.62 31 LEU B CA 1
ATOM 1490 C C . LEU B 1 31 ? -7 3.721 4.281 1 98.62 31 LEU B C 1
ATOM 1492 O O . LEU B 1 31 ? -6.988 4.73 4.988 1 98.62 31 LEU B O 1
ATOM 1496 N N . SER B 1 32 ? -7.336 2.531 4.773 1 98.75 32 SER B N 1
ATOM 1497 C CA . SER B 1 32 ? -7.867 2.357 6.121 1 98.75 32 SER B CA 1
ATOM 1498 C C . SER B 1 32 ? -6.758 2.434 7.164 1 98.75 32 SER B C 1
ATOM 1500 O O . SER B 1 32 ? -6.953 2.982 8.25 1 98.75 32 SER B O 1
ATOM 1502 N N . ILE B 1 33 ? -5.578 1.96 6.797 1 98.06 33 ILE B N 1
ATOM 1503 C CA . ILE B 1 33 ? -4.582 1.781 7.844 1 98.06 33 ILE B CA 1
ATOM 1504 C C . ILE B 1 33 ? -3.6 2.951 7.832 1 98.06 33 ILE B C 1
ATOM 1506 O O . ILE B 1 33 ? -2.99 3.27 8.852 1 98.06 33 ILE B O 1
ATOM 1510 N N . PHE B 1 34 ? -3.441 3.605 6.715 1 98.25 34 PHE B N 1
ATOM 1511 C CA . PHE B 1 34 ? -2.459 4.68 6.637 1 98.25 34 PHE B CA 1
ATOM 1512 C C . PHE B 1 34 ? -3.145 6.027 6.441 1 98.25 34 PHE B C 1
ATOM 1514 O O . PHE B 1 34 ? -2.846 6.992 7.148 1 98.25 34 PHE B O 1
ATOM 1521 N N . ALA B 1 35 ? -4.105 6.121 5.523 1 98.5 35 ALA B N 1
ATOM 1522 C CA . ALA B 1 35 ? -4.684 7.41 5.148 1 98.5 35 ALA B CA 1
ATOM 1523 C C . ALA B 1 35 ? -5.684 7.887 6.195 1 98.5 35 ALA B C 1
ATOM 1525 O O . ALA B 1 35 ? -5.625 9.031 6.645 1 98.5 35 ALA B O 1
ATOM 1526 N N . VAL B 1 36 ? -6.59 7.023 6.641 1 98.81 36 VAL B N 1
ATOM 1527 C CA . VAL B 1 36 ? -7.699 7.41 7.508 1 98.81 36 VAL B CA 1
ATOM 1528 C C . VAL B 1 36 ? -7.156 7.949 8.828 1 98.81 36 VAL B C 1
ATOM 1530 O O . VAL B 1 36 ? -7.582 9.008 9.297 1 98.81 36 VAL B O 1
ATOM 1533 N N . PRO B 1 37 ? -6.176 7.328 9.43 1 98.69 37 PRO B N 1
ATOM 1534 C CA . PRO B 1 37 ? -5.668 7.883 10.688 1 98.69 37 PRO B CA 1
ATOM 1535 C C . PRO B 1 37 ? -5.062 9.273 10.516 1 98.69 37 PRO B C 1
ATOM 1537 O O . PRO B 1 37 ? -5.129 10.094 11.438 1 98.69 37 PRO B O 1
ATOM 1540 N N . ARG B 1 38 ? -4.496 9.578 9.391 1 98.69 38 ARG B N 1
ATOM 1541 C CA . ARG B 1 38 ? -3.93 10.898 9.141 1 98.69 38 ARG B CA 1
ATOM 1542 C C . ARG B 1 38 ? -5.027 11.945 8.969 1 98.69 38 ARG B C 1
ATOM 1544 O O . ARG B 1 38 ? -4.891 13.078 9.438 1 98.69 38 ARG B O 1
ATOM 1551 N N . LEU B 1 39 ? -6.113 11.547 8.297 1 98.56 39 LEU B N 1
ATOM 1552 C CA . LEU B 1 39 ? -7.246 12.453 8.156 1 98.56 39 LEU B CA 1
ATOM 1553 C C . LEU B 1 39 ? -7.812 12.836 9.516 1 98.56 39 LEU B C 1
ATOM 1555 O O . LEU B 1 39 ? -8.203 13.984 9.734 1 98.56 39 LEU B O 1
ATOM 1559 N N . LEU B 1 40 ? -7.785 11.898 10.445 1 98.19 40 LEU B N 1
ATOM 1560 C CA . LEU B 1 40 ? -8.398 12.086 11.758 1 98.19 40 LEU B CA 1
ATOM 1561 C C . LEU B 1 40 ? -7.59 13.062 12.602 1 98.19 40 LEU B C 1
ATOM 1563 O O . LEU B 1 40 ? -8.078 13.555 13.625 1 98.19 40 LEU B O 1
ATOM 1567 N N . GLU B 1 41 ? -6.418 13.453 12.133 1 96.38 41 GLU B N 1
ATOM 1568 C CA . GLU B 1 41 ? -5.578 14.422 12.82 1 96.38 41 GLU B CA 1
ATOM 1569 C C . GLU B 1 41 ? -5.926 15.852 12.406 1 96.38 41 GLU B C 1
ATOM 1571 O O . GLU B 1 41 ? -5.527 16.812 13.07 1 96.38 41 GLU B O 1
ATOM 1576 N N . SER B 1 42 ? -6.691 16.016 11.375 1 94.75 42 SER B N 1
ATOM 1577 C CA . SER B 1 42 ? -7.012 17.328 10.812 1 94.75 42 SER B CA 1
ATOM 1578 C C . SER B 1 42 ? -8.219 17.938 11.516 1 94.75 42 SER B C 1
ATOM 1580 O O . SER B 1 42 ? -9.07 17.219 12.047 1 94.75 42 SER B O 1
ATOM 1582 N N . PRO B 1 43 ? -8.266 19.297 11.461 1 92.75 43 PRO B N 1
ATOM 1583 C CA . PRO B 1 43 ? -9.5 19.953 11.914 1 92.75 43 PRO B CA 1
ATOM 1584 C C . PRO B 1 43 ? -10.727 19.484 11.141 1 92.75 43 PRO B C 1
ATOM 1586 O O . PRO B 1 43 ? -10.617 19.109 9.969 1 92.75 43 PRO B O 1
ATOM 1589 N N . GLY B 1 44 ? -11.852 19.547 11.719 1 92.94 44 GLY B N 1
ATOM 1590 C CA . GLY B 1 44 ? -13.102 18.969 11.25 1 92.94 44 GLY B CA 1
ATOM 1591 C C . GLY B 1 44 ? -13.391 19.281 9.789 1 92.94 44 GLY B C 1
ATOM 1592 O O . GLY B 1 44 ? -13.516 18.375 8.969 1 92.94 44 GLY B O 1
ATOM 1593 N N . PRO B 1 45 ? -13.492 20.562 9.469 1 93.81 45 PRO B N 1
ATOM 1594 C CA . PRO B 1 45 ? -13.812 20.891 8.078 1 93.81 45 PRO B CA 1
ATOM 1595 C C . PRO B 1 45 ? -12.758 20.391 7.094 1 93.81 45 PRO B C 1
ATOM 1597 O O . PRO B 1 45 ? -13.102 19.891 6.02 1 93.81 45 PRO B O 1
ATOM 1600 N N . LEU B 1 46 ? -11.492 20.531 7.457 1 94.31 46 LEU B N 1
ATOM 1601 C CA . LEU B 1 46 ? -10.406 20.047 6.602 1 94.31 46 LEU B CA 1
ATOM 1602 C C . LEU B 1 46 ? -10.453 18.531 6.477 1 94.31 46 LEU B C 1
ATOM 1604 O O . LEU B 1 46 ? -10.273 17.984 5.387 1 94.31 46 LEU B O 1
ATOM 1608 N N . MET B 1 47 ? -10.656 17.891 7.594 1 96.94 47 MET B N 1
ATOM 1609 C CA . MET B 1 47 ? -10.758 16.438 7.613 1 96.94 47 MET B CA 1
ATOM 1610 C C . MET B 1 47 ? -11.836 15.945 6.648 1 96.94 47 MET B C 1
ATOM 1612 O O . MET B 1 47 ? -11.609 15.008 5.887 1 96.94 47 MET B O 1
ATOM 1616 N N . LEU B 1 48 ? -12.969 16.578 6.707 1 97.44 48 LEU B N 1
ATOM 1617 C CA . LEU B 1 48 ? -14.102 16.188 5.875 1 97.44 48 LEU B CA 1
ATOM 1618 C C . LEU B 1 48 ? -13.805 16.438 4.398 1 97.44 48 LEU B C 1
ATOM 1620 O O . LEU B 1 48 ? -14.18 15.625 3.545 1 97.44 48 LEU B O 1
ATOM 1624 N N . GLN B 1 49 ? -13.188 17.5 4.098 1 97.25 49 GLN B N 1
ATOM 1625 C CA . GLN B 1 49 ? -12.828 17.781 2.713 1 97.25 49 GLN B CA 1
ATOM 1626 C C . GLN B 1 49 ? -11.789 16.797 2.197 1 97.25 49 GLN B C 1
ATOM 1628 O O . GLN B 1 49 ? -11.875 16.344 1.054 1 97.25 49 GLN B O 1
ATOM 1633 N N . GLN B 1 50 ? -10.82 16.547 3.021 1 98.12 50 GLN B N 1
ATOM 1634 C CA . GLN B 1 50 ? -9.805 15.555 2.656 1 98.12 50 GLN B CA 1
ATOM 1635 C C . GLN B 1 50 ? -10.438 14.195 2.379 1 98.12 50 GLN B C 1
ATOM 1637 O O . GLN B 1 50 ? -10.094 13.531 1.4 1 98.12 50 GLN B O 1
ATOM 1642 N N . TRP B 1 51 ? -11.305 13.805 3.271 1 98.62 51 TRP B N 1
ATOM 1643 C CA . TRP B 1 51 ? -11.992 12.531 3.066 1 98.62 51 TRP B CA 1
ATOM 1644 C C . TRP B 1 51 ? -12.773 12.539 1.759 1 98.62 51 TRP B C 1
ATOM 1646 O O . TRP B 1 51 ? -12.727 11.57 0.997 1 98.62 51 TRP B O 1
ATOM 1656 N N . ASP B 1 52 ? -13.531 13.539 1.519 1 98.38 52 ASP B N 1
ATOM 1657 C CA . ASP B 1 52 ? -14.375 13.633 0.329 1 98.38 52 ASP B CA 1
ATOM 1658 C C . ASP B 1 52 ? -13.539 13.539 -0.945 1 98.38 52 ASP B C 1
ATOM 1660 O O . ASP B 1 52 ? -13.906 12.828 -1.885 1 98.38 52 ASP B O 1
ATOM 1664 N N . ARG B 1 53 ? -12.461 14.18 -0.995 1 98.06 53 ARG B N 1
ATOM 1665 C CA . ARG B 1 53 ? -11.609 14.164 -2.18 1 98.06 53 ARG B CA 1
ATOM 1666 C C . ARG B 1 53 ? -10.922 12.805 -2.336 1 98.06 53 ARG B C 1
ATOM 1668 O O . ARG B 1 53 ? -10.719 12.336 -3.457 1 98.06 53 ARG B O 1
ATOM 1675 N N . MET B 1 54 ? -10.5 12.281 -1.22 1 98.38 54 MET B N 1
ATOM 1676 C CA . MET B 1 54 ? -9.969 10.922 -1.267 1 98.38 54 MET B CA 1
ATOM 1677 C C . MET B 1 54 ? -11.023 9.945 -1.772 1 98.38 54 MET B C 1
ATOM 1679 O O . MET B 1 54 ? -10.719 9.062 -2.58 1 98.38 54 MET B O 1
ATOM 1683 N N . PHE B 1 55 ? -12.289 10.086 -1.239 1 98.19 55 PHE B N 1
ATOM 1684 C CA . PHE B 1 55 ? -13.406 9.242 -1.627 1 98.19 55 PHE B CA 1
ATOM 1685 C C . PHE B 1 55 ? -13.688 9.359 -3.121 1 98.19 55 PHE B C 1
ATOM 1687 O O . PHE B 1 55 ? -13.867 8.352 -3.807 1 98.19 55 PHE B O 1
ATOM 1694 N N . VAL B 1 56 ? -13.711 10.508 -3.691 1 97.31 56 VAL B N 1
ATOM 1695 C CA . VAL B 1 56 ? -14.008 10.758 -5.094 1 97.31 56 VAL B CA 1
ATOM 1696 C C . VAL B 1 56 ? -12.906 10.172 -5.977 1 97.31 56 VAL B C 1
ATOM 1698 O O . VAL B 1 56 ? -13.188 9.531 -6.988 1 97.31 56 VAL B O 1
ATOM 1701 N N . SER B 1 57 ? -11.672 10.391 -5.562 1 97 57 SER B N 1
ATOM 1702 C CA . SER B 1 57 ? -10.555 9.836 -6.332 1 97 57 SER B CA 1
ATOM 1703 C C . SER B 1 57 ? -10.539 8.312 -6.27 1 97 57 SER B C 1
ATOM 1705 O O . SER B 1 57 ? -10.297 7.648 -7.277 1 97 57 SER B O 1
ATOM 1707 N N . GLY B 1 58 ? -10.758 7.789 -5.086 1 96.75 58 GLY B N 1
ATOM 1708 C CA . GLY B 1 58 ? -10.812 6.344 -4.922 1 96.75 58 GLY B CA 1
ATOM 1709 C C . GLY B 1 58 ? -11.93 5.695 -5.715 1 96.75 58 GLY B C 1
ATOM 1710 O O . GLY B 1 58 ? -11.734 4.648 -6.336 1 96.75 58 GLY B O 1
ATOM 1711 N N . ARG B 1 59 ? -13.094 6.281 -5.707 1 95.38 59 ARG B N 1
ATOM 1712 C CA . ARG B 1 59 ? -14.266 5.77 -6.402 1 95.38 59 ARG B CA 1
ATOM 1713 C C . ARG B 1 59 ? -14.039 5.719 -7.91 1 95.38 59 ARG B C 1
ATOM 1715 O O . ARG B 1 59 ? -14.547 4.828 -8.594 1 95.38 59 ARG B O 1
ATOM 1722 N N . ALA B 1 60 ? -13.266 6.555 -8.438 1 94.62 60 ALA B N 1
ATOM 1723 C CA . ALA B 1 60 ? -13.008 6.648 -9.867 1 94.62 60 ALA B CA 1
ATOM 1724 C C . ALA B 1 60 ? -12.031 5.562 -10.32 1 94.62 60 ALA B C 1
ATOM 1726 O O . ALA B 1 60 ? -12.039 5.16 -11.484 1 94.62 60 ALA B O 1
ATOM 1727 N N . ILE B 1 61 ? -11.211 5.035 -9.398 1 96.25 61 ILE B N 1
ATOM 1728 C CA . ILE B 1 61 ? -10.086 4.207 -9.82 1 96.25 61 ILE B CA 1
ATOM 1729 C C . ILE B 1 61 ? -10.273 2.783 -9.305 1 96.25 61 ILE B C 1
ATOM 1731 O O . ILE B 1 61 ? -10.242 1.823 -10.078 1 96.25 61 ILE B O 1
ATOM 1735 N N . LEU B 1 62 ? -10.555 2.633 -8.094 1 97.31 62 LEU B N 1
ATOM 1736 C CA . LEU B 1 62 ? -10.422 1.342 -7.43 1 97.31 62 LEU B CA 1
ATOM 1737 C C . LEU B 1 62 ? -11.547 0.4 -7.828 1 97.31 62 LEU B C 1
ATOM 1739 O O . LEU B 1 62 ? -11.305 -0.76 -8.172 1 97.31 62 LEU B O 1
ATOM 1743 N N . PRO B 1 63 ? -12.828 0.868 -7.887 1 96.38 63 PRO B N 1
ATOM 1744 C CA . PRO B 1 63 ? -13.875 -0.058 -8.328 1 96.38 63 PRO B CA 1
ATOM 1745 C C . PRO B 1 63 ? -13.703 -0.502 -9.773 1 96.38 63 PRO B C 1
ATOM 1747 O O . PRO B 1 63 ? -14.016 -1.645 -10.117 1 96.38 63 PRO B O 1
ATOM 1750 N N . ALA B 1 64 ? -13.258 0.42 -10.617 1 96.38 64 ALA B N 1
ATOM 1751 C CA . ALA B 1 64 ? -13 0.048 -12.008 1 96.38 64 ALA B CA 1
ATOM 1752 C C . ALA B 1 64 ? -11.969 -1.071 -12.094 1 96.38 64 ALA B C 1
ATOM 1754 O O . ALA B 1 64 ? -12.094 -1.979 -12.922 1 96.38 64 ALA B O 1
ATOM 1755 N N . ALA B 1 65 ? -10.914 -1.006 -11.266 1 97.56 65 ALA B N 1
ATOM 1756 C CA . ALA B 1 65 ? -9.898 -2.049 -11.219 1 97.56 65 ALA B CA 1
ATOM 1757 C C . ALA B 1 65 ? -10.492 -3.379 -10.766 1 97.56 65 ALA B C 1
ATOM 1759 O O . ALA B 1 65 ? -10.156 -4.434 -11.305 1 97.56 65 ALA B O 1
ATOM 1760 N N . ASP B 1 66 ? -11.328 -3.33 -9.805 1 98.5 66 ASP B N 1
ATOM 1761 C CA . ASP B 1 66 ? -11.945 -4.539 -9.266 1 98.5 66 ASP B CA 1
ATOM 1762 C C . ASP B 1 66 ? -12.852 -5.199 -10.297 1 98.5 66 ASP B C 1
ATOM 1764 O O . ASP B 1 66 ? -12.891 -6.43 -10.398 1 98.5 66 ASP B O 1
ATOM 1768 N N . VAL B 1 67 ? -13.656 -4.41 -11 1 97.5 67 VAL B N 1
ATOM 1769 C CA . VAL B 1 67 ? -14.57 -4.922 -12.016 1 97.5 67 VAL B CA 1
ATOM 1770 C C . VAL B 1 67 ? -13.781 -5.531 -13.172 1 97.5 67 VAL B C 1
ATOM 1772 O O . VAL B 1 67 ? -14.188 -6.543 -13.742 1 97.5 67 VAL B O 1
ATOM 1775 N N . LEU B 1 68 ? -12.68 -4.867 -13.523 1 97.81 68 LEU B N 1
ATOM 1776 C CA . LEU B 1 68 ? -11.812 -5.418 -14.562 1 97.81 68 LEU B CA 1
ATOM 1777 C C . LEU B 1 68 ? -11.328 -6.812 -14.18 1 97.81 68 LEU B C 1
ATOM 1779 O O . LEU B 1 6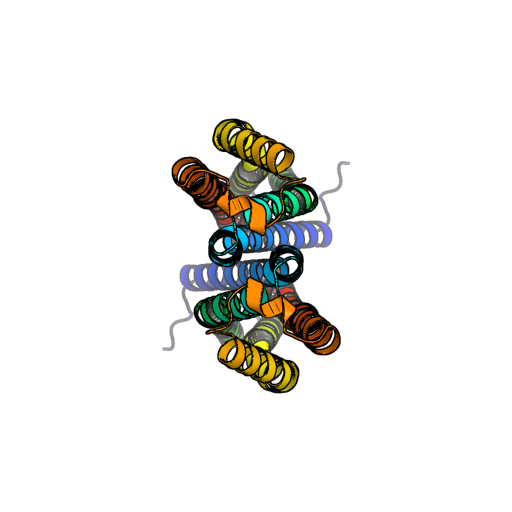8 ? -11.336 -7.723 -15.016 1 97.81 68 LEU B O 1
ATOM 1783 N N . SER B 1 69 ? -10.883 -6.98 -12.938 1 98.75 69 SER B N 1
ATOM 1784 C CA . SER B 1 69 ? -10.453 -8.297 -12.477 1 98.75 69 SER B CA 1
ATOM 1785 C C . SER B 1 69 ? -11.609 -9.289 -12.469 1 98.75 69 SER B C 1
ATOM 1787 O O . SER B 1 69 ? -11.43 -10.461 -12.805 1 98.75 69 SER B O 1
ATOM 1789 N N . ALA B 1 70 ? -12.742 -8.805 -12.047 1 98.81 70 ALA B N 1
ATOM 1790 C CA . ALA B 1 70 ? -13.922 -9.664 -12.039 1 98.81 70 ALA B CA 1
ATOM 1791 C C . ALA B 1 70 ? -14.227 -10.203 -13.43 1 98.81 70 ALA B C 1
ATOM 1793 O O . ALA B 1 70 ? -14.594 -11.367 -13.594 1 98.81 70 ALA B O 1
ATOM 1794 N N . LEU B 1 71 ? -14.18 -9.344 -14.438 1 98.69 71 LEU B N 1
ATOM 1795 C CA . LEU B 1 71 ? -14.398 -9.758 -15.82 1 98.69 71 LEU B CA 1
ATOM 1796 C C . LEU B 1 71 ? -13.375 -10.812 -16.25 1 98.69 71 LEU B C 1
ATOM 1798 O O . LEU B 1 71 ? -13.711 -11.773 -16.938 1 98.69 71 LEU B O 1
ATOM 1802 N N . GLY B 1 72 ? -12.125 -10.625 -15.852 1 98.75 72 GLY B N 1
ATOM 1803 C CA . GLY B 1 72 ? -11.109 -11.625 -16.141 1 98.75 72 GLY B CA 1
ATOM 1804 C C . GLY B 1 72 ? -11.391 -12.969 -15.484 1 98.75 72 GLY B C 1
ATOM 1805 O O . GLY B 1 72 ? -11.289 -14.008 -16.141 1 98.75 72 GLY B O 1
ATOM 1806 N N . PHE B 1 73 ? -11.719 -12.961 -14.203 1 98.81 73 PHE B N 1
ATOM 1807 C CA . PHE B 1 73 ? -12.062 -14.188 -13.5 1 98.81 73 PHE B CA 1
ATOM 1808 C C . PHE B 1 73 ? -13.273 -14.859 -14.141 1 98.81 73 PHE B C 1
ATOM 1810 O O . PHE B 1 73 ? -13.336 -16.094 -14.227 1 98.81 73 PHE B O 1
ATOM 1817 N N . SER B 1 74 ? -14.25 -14.031 -14.508 1 98.75 74 SER B N 1
ATOM 1818 C CA . SER B 1 74 ? -15.438 -14.57 -15.172 1 98.75 74 SER B CA 1
ATOM 1819 C C . SER B 1 74 ? -15.078 -15.25 -16.484 1 98.75 74 SER B C 1
ATOM 1821 O O . SER B 1 74 ? -15.625 -16.312 -16.812 1 98.75 74 SER B O 1
ATOM 1823 N N . TYR B 1 75 ? -14.234 -14.602 -17.234 1 98.38 75 TYR B N 1
ATOM 1824 C CA . TYR B 1 75 ? -13.758 -15.172 -18.5 1 98.38 75 TYR B CA 1
ATOM 1825 C C . TYR B 1 75 ? -13.086 -16.516 -18.266 1 98.38 75 TYR B C 1
ATOM 1827 O O . TYR B 1 75 ? -13.352 -17.484 -18.984 1 98.38 75 TYR B O 1
ATOM 1835 N N . LEU B 1 76 ? -12.281 -16.625 -17.281 1 97.94 76 LEU B N 1
ATOM 1836 C CA . LEU B 1 76 ? -11.57 -17.859 -16.953 1 97.94 76 LEU B CA 1
ATOM 1837 C C . LEU B 1 76 ? -12.539 -18.922 -16.484 1 97.94 76 LEU B C 1
ATOM 1839 O O . LEU B 1 76 ? -12.391 -20.109 -16.812 1 97.94 76 LEU B O 1
ATOM 1843 N N . ALA B 1 77 ? -13.469 -18.484 -15.695 1 98.19 77 ALA B N 1
ATOM 1844 C CA . ALA B 1 77 ? -14.484 -19.422 -15.227 1 98.19 77 ALA B CA 1
ATOM 1845 C C . ALA B 1 77 ? -15.305 -19.984 -16.391 1 98.19 77 ALA B C 1
ATOM 1847 O O . ALA B 1 77 ? -15.578 -21.188 -16.438 1 98.19 77 ALA B O 1
ATOM 1848 N N . TYR B 1 78 ? -15.648 -19.156 -17.266 1 96.81 78 TYR B N 1
ATOM 1849 C CA . TYR B 1 78 ? -16.5 -19.516 -18.391 1 96.81 78 TYR B CA 1
ATOM 1850 C C . TYR B 1 78 ? -15.766 -20.438 -19.359 1 96.81 78 TYR B C 1
ATOM 1852 O O . TYR B 1 78 ? -16.375 -21.328 -19.953 1 96.81 78 TYR B O 1
ATOM 1860 N N . SER B 1 79 ? -14.477 -20.234 -19.578 1 94 79 SER B N 1
ATOM 1861 C CA . SER B 1 79 ? -13.688 -21 -20.531 1 94 79 SER B CA 1
ATOM 1862 C C . SER B 1 79 ? -13.547 -22.469 -20.094 1 94 79 SER B C 1
ATOM 1864 O O . SER B 1 79 ? -13.414 -23.359 -20.938 1 94 79 SER B O 1
ATOM 1866 N N . ARG B 1 80 ? -13.461 -22.734 -18.922 1 92.69 80 ARG B N 1
ATOM 1867 C CA . ARG B 1 80 ? -13.344 -24.047 -18.312 1 92.69 80 ARG B CA 1
ATOM 1868 C C . ARG B 1 80 ? -12.086 -24.766 -18.781 1 92.69 80 ARG B C 1
ATOM 1870 O O . ARG B 1 80 ? -12.008 -26 -18.766 1 92.69 80 ARG B O 1
ATOM 1877 N N . VAL B 1 81 ? -11.219 -23.938 -19.156 1 91.56 81 VAL B N 1
ATOM 1878 C CA . VAL B 1 81 ? -10.008 -24.516 -19.734 1 91.56 81 VAL B CA 1
ATOM 1879 C C . VAL B 1 81 ? -9.258 -25.297 -18.656 1 91.56 81 VAL B C 1
ATOM 1881 O O . VAL B 1 81 ? -8.531 -26.25 -18.984 1 91.56 81 VAL B O 1
ATOM 1884 N N . PHE B 1 82 ? -9.5 -25.031 -17.422 1 93.44 82 PHE B N 1
ATOM 1885 C CA . PHE B 1 82 ? -8.734 -25.672 -16.359 1 93.44 82 PHE B CA 1
ATOM 1886 C C . PHE B 1 82 ? -9.602 -26.656 -15.586 1 93.44 82 PHE B C 1
ATOM 1888 O O . PHE B 1 82 ? -9.219 -27.125 -14.516 1 93.44 82 PHE B O 1
ATOM 1895 N N . GLY B 1 83 ? -10.75 -26.891 -16.078 1 95.31 83 GLY B N 1
ATOM 1896 C CA . GLY B 1 83 ? -11.617 -27.859 -15.445 1 95.31 83 GLY B CA 1
ATOM 1897 C C . GLY B 1 83 ? -12.711 -27.219 -14.602 1 95.31 83 GLY B C 1
ATOM 1898 O O . GLY B 1 83 ? -12.672 -26.031 -14.328 1 95.31 83 GLY B O 1
ATOM 1899 N N . GLU B 1 84 ? -13.586 -28.094 -14.125 1 97.38 84 GLU B N 1
ATOM 1900 C CA . GLU B 1 84 ? -14.805 -27.625 -13.461 1 97.38 84 GLU B CA 1
ATOM 1901 C C . GLU B 1 84 ? -14.5 -27.062 -12.078 1 97.38 84 GLU B C 1
ATOM 1903 O O . GLU B 1 84 ? -15.062 -26.031 -11.688 1 97.38 84 GLU B O 1
ATOM 1908 N N . ARG B 1 85 ? -13.68 -27.703 -11.359 1 97.5 85 ARG B N 1
ATOM 1909 C CA . ARG B 1 85 ? -13.352 -27.234 -10.016 1 97.5 85 ARG B CA 1
ATOM 1910 C C . ARG B 1 85 ? -12.672 -25.875 -10.055 1 97.5 85 ARG B C 1
ATOM 1912 O O . ARG B 1 85 ? -13.055 -24.969 -9.312 1 97.5 85 ARG B O 1
ATOM 1919 N N . THR B 1 86 ? -11.703 -25.75 -10.906 1 98.12 86 THR B N 1
ATOM 1920 C CA . THR B 1 86 ? -11 -24.484 -11.062 1 98.12 86 THR B CA 1
ATOM 1921 C C . THR B 1 86 ? -11.938 -23.406 -11.586 1 98.12 86 THR B C 1
ATOM 1923 O O . THR B 1 86 ? -11.859 -22.25 -11.172 1 98.12 86 THR B O 1
ATOM 1926 N N . ALA B 1 87 ? -12.797 -23.766 -12.461 1 98.25 87 ALA B N 1
ATOM 1927 C CA . ALA B 1 87 ? -13.781 -22.828 -12.992 1 98.25 87 ALA B CA 1
ATOM 1928 C C . ALA B 1 87 ? -14.68 -22.281 -11.883 1 98.25 87 ALA B C 1
ATOM 1930 O O . ALA B 1 87 ? -15.016 -21.094 -11.867 1 98.25 87 ALA B O 1
ATOM 1931 N N . LYS B 1 88 ? -15.062 -23.125 -10.969 1 98.69 88 LYS B N 1
ATOM 1932 C CA . LYS B 1 88 ? -15.906 -22.688 -9.852 1 98.69 88 LYS B CA 1
ATOM 1933 C C . LYS B 1 88 ? -15.148 -21.75 -8.922 1 98.69 88 LYS B C 1
ATOM 1935 O O . LYS B 1 88 ? -15.734 -20.812 -8.367 1 98.69 88 LYS B O 1
ATOM 1940 N N . MET B 1 89 ? -13.875 -22 -8.766 1 98.81 89 MET B N 1
ATOM 1941 C CA . MET B 1 89 ? -13.055 -21.109 -7.934 1 98.81 89 MET B CA 1
ATOM 1942 C C . MET B 1 89 ? -12.906 -19.75 -8.586 1 98.81 89 MET B C 1
ATOM 1944 O O . MET B 1 89 ? -12.984 -18.719 -7.902 1 98.81 89 MET B O 1
ATOM 1948 N N . TYR B 1 90 ? -12.695 -19.719 -9.883 1 98.81 90 TYR B N 1
ATOM 1949 C CA . TYR B 1 90 ? -12.633 -18.453 -10.586 1 98.81 90 TYR B CA 1
ATOM 1950 C C . TYR B 1 90 ? -13.977 -17.734 -10.523 1 98.81 90 TYR B C 1
ATOM 1952 O O . TYR B 1 90 ? -14.031 -16.5 -10.445 1 98.81 90 TYR B O 1
ATOM 1960 N N . ALA B 1 91 ? -15.055 -18.438 -10.57 1 98.88 91 ALA B N 1
ATOM 1961 C CA . ALA B 1 91 ? -16.375 -17.844 -10.461 1 98.88 91 ALA B CA 1
ATOM 1962 C C . ALA B 1 91 ? -16.578 -17.203 -9.078 1 98.88 91 ALA B C 1
ATOM 1964 O O . ALA B 1 91 ? -17.188 -16.141 -8.961 1 98.88 91 ALA B O 1
ATOM 1965 N N . LEU B 1 92 ? -16.125 -17.875 -8.07 1 98.88 92 LEU B N 1
ATOM 1966 C CA . LEU B 1 92 ? -16.219 -17.328 -6.723 1 98.88 92 LEU B CA 1
ATOM 1967 C C . LEU B 1 92 ? -15.383 -16.062 -6.586 1 98.88 92 LEU B C 1
ATOM 1969 O O . LEU B 1 92 ? -15.812 -15.094 -5.965 1 98.88 92 LEU B O 1
ATOM 1973 N N . ALA B 1 93 ? -14.141 -16.141 -7.148 1 98.94 93 ALA B N 1
ATOM 1974 C CA . ALA B 1 93 ? -13.281 -14.961 -7.141 1 98.94 93 ALA B CA 1
ATOM 1975 C C . ALA B 1 93 ? -13.961 -13.789 -7.852 1 98.94 93 ALA B C 1
ATOM 1977 O O . ALA B 1 93 ? -13.891 -12.648 -7.387 1 98.94 93 ALA B O 1
ATOM 1978 N N . ALA B 1 94 ? -14.602 -14.047 -8.945 1 98.94 94 ALA B N 1
ATOM 1979 C CA . ALA B 1 94 ? -15.328 -13.016 -9.68 1 98.94 94 ALA B CA 1
ATOM 1980 C C . ALA B 1 94 ? -16.469 -12.453 -8.852 1 98.94 94 ALA B C 1
ATOM 1982 O O . ALA B 1 94 ? -16.672 -11.234 -8.805 1 98.94 94 ALA B O 1
ATOM 1983 N N . ALA B 1 95 ? -17.219 -13.305 -8.219 1 98.81 95 ALA B N 1
ATOM 1984 C CA . ALA B 1 95 ? -18.359 -12.898 -7.41 1 98.81 95 ALA B CA 1
ATOM 1985 C C . ALA B 1 95 ? -17.938 -12.023 -6.238 1 98.81 95 ALA B C 1
ATOM 1987 O O . ALA B 1 95 ? -18.594 -11.031 -5.922 1 98.81 95 ALA B O 1
ATOM 1988 N N . LEU B 1 96 ? -16.844 -12.398 -5.609 1 98.88 96 LEU B N 1
ATOM 1989 C CA . LEU B 1 96 ? -16.328 -11.602 -4.504 1 98.88 96 LEU B CA 1
ATOM 1990 C C . LEU B 1 96 ? -15.828 -10.25 -4.996 1 98.88 96 LEU B C 1
ATOM 1992 O O . LEU B 1 96 ? -16.016 -9.227 -4.324 1 98.88 96 LEU B O 1
ATOM 1996 N N . SER B 1 97 ? -15.156 -10.266 -6.16 1 98.62 97 SER B N 1
ATOM 1997 C CA . SER B 1 97 ? -14.625 -9.031 -6.727 1 98.62 97 SER B CA 1
ATOM 1998 C C . SER B 1 97 ? -15.742 -8.055 -7.066 1 98.62 97 SER B C 1
ATOM 2000 O O . SER B 1 97 ? -15.68 -6.879 -6.691 1 98.62 97 SER B O 1
ATOM 2002 N N . VAL B 1 98 ? -16.766 -8.5 -7.727 1 97.69 98 VAL B N 1
ATOM 2003 C CA . VAL B 1 98 ? -17.844 -7.605 -8.125 1 97.69 98 VAL B CA 1
ATOM 2004 C C . VAL B 1 98 ? -18.781 -7.375 -6.945 1 97.69 98 VAL B C 1
ATOM 2006 O O . VAL B 1 98 ? -19.5 -6.375 -6.898 1 97.69 98 VAL B O 1
ATOM 2009 N N . GLY B 1 99 ? -18.75 -8.258 -5.922 1 97.94 99 GLY B N 1
ATOM 2010 C CA . GLY B 1 99 ? -19.594 -8.18 -4.738 1 97.94 99 GLY B CA 1
ATOM 2011 C C . GLY B 1 99 ? -19.344 -6.938 -3.91 1 97.94 99 GLY B C 1
ATOM 2012 O O . GLY B 1 99 ? -20.172 -6.555 -3.088 1 97.94 99 GLY B O 1
ATOM 2013 N N . ILE B 1 100 ? -18.219 -6.273 -4.168 1 96.81 100 ILE B N 1
ATOM 2014 C CA . ILE B 1 100 ? -17.938 -5.062 -3.408 1 96.81 100 ILE B CA 1
ATOM 2015 C C . ILE B 1 100 ? -18.953 -3.973 -3.779 1 96.81 100 ILE B C 1
ATOM 2017 O O . ILE B 1 100 ? -19.188 -3.055 -2.992 1 96.81 100 ILE B O 1
ATOM 2021 N N . VAL B 1 101 ? -19.5 -4.047 -4.988 1 96 101 VAL B N 1
ATOM 2022 C CA . VAL B 1 101 ? -20.453 -3.037 -5.457 1 96 101 VAL B CA 1
ATOM 2023 C C . VAL B 1 101 ? -21.719 -3.08 -4.609 1 96 101 VAL B C 1
ATOM 2025 O O . VAL B 1 101 ? -22.078 -2.084 -3.977 1 96 101 VAL B O 1
ATOM 2028 N N . PRO B 1 102 ? -22.406 -4.215 -4.531 1 96.88 102 PRO B N 1
ATOM 2029 C CA . PRO B 1 102 ? -23.562 -4.254 -3.645 1 96.88 102 PRO B CA 1
ATOM 2030 C C . PRO B 1 102 ? -23.203 -4.074 -2.174 1 96.88 102 PRO B C 1
ATOM 2032 O O . PRO B 1 102 ? -23.984 -3.516 -1.4 1 96.88 102 PRO B O 1
ATOM 2035 N N . TYR B 1 103 ? -22.047 -4.535 -1.737 1 98.25 103 TYR B N 1
ATOM 2036 C CA . TYR B 1 103 ? -21.578 -4.258 -0.386 1 98.25 103 TYR B CA 1
ATOM 2037 C C . TYR B 1 103 ? -21.531 -2.756 -0.122 1 98.25 103 TYR B C 1
ATOM 2039 O O . TYR B 1 103 ? -21.984 -2.293 0.929 1 98.25 103 TYR B O 1
ATOM 2047 N N . THR B 1 104 ? -20.984 -2.021 -1.031 1 97.06 104 THR B N 1
ATOM 2048 C CA . THR B 1 104 ? -20.859 -0.577 -0.873 1 97.06 104 THR B CA 1
ATOM 2049 C C . THR B 1 104 ? -22.234 0.086 -0.81 1 97.06 104 THR B C 1
ATOM 2051 O O . THR B 1 104 ? -22.469 0.949 0.038 1 97.06 104 THR B O 1
ATOM 2054 N N . PHE B 1 105 ? -23.156 -0.298 -1.634 1 96.44 105 PHE B N 1
ATOM 2055 C CA . PHE B 1 105 ? -24.484 0.316 -1.689 1 96.44 105 PHE B CA 1
ATOM 2056 C C . PHE B 1 105 ? -25.297 -0.05 -0.458 1 96.44 105 PHE B C 1
ATOM 2058 O O . PHE B 1 105 ? -26.047 0.779 0.066 1 96.44 105 PHE B O 1
ATOM 2065 N N . LEU B 1 106 ? -25.094 -1.265 0.046 1 97.44 106 LEU B N 1
ATOM 2066 C CA . LEU B 1 106 ? -25.969 -1.75 1.106 1 97.44 106 LEU B CA 1
ATOM 2067 C C . LEU B 1 106 ? -25.375 -1.452 2.48 1 97.44 106 LEU B C 1
ATOM 2069 O O . LEU B 1 106 ? -26.109 -1.219 3.441 1 97.44 106 LEU B O 1
ATOM 2073 N N . VAL B 1 107 ? -24.094 -1.431 2.574 1 98 107 VAL B N 1
ATOM 2074 C CA . VAL B 1 107 ? -23.453 -1.354 3.885 1 98 107 VAL B CA 1
ATOM 2075 C C . VAL B 1 107 ? -22.844 0.029 4.082 1 98 107 VAL B C 1
ATOM 2077 O O . VAL B 1 107 ? -22.891 0.586 5.18 1 98 107 VAL B O 1
ATOM 2080 N N . MET B 1 108 ? -22.344 0.636 3.016 1 98.19 108 MET B N 1
ATOM 2081 C CA . MET B 1 108 ? -21.516 1.824 3.201 1 98.19 108 MET B CA 1
ATOM 2082 C C . MET B 1 108 ? -22.266 3.078 2.744 1 98.19 108 MET B C 1
ATOM 2084 O O . MET B 1 108 ? -21.859 4.195 3.084 1 98.19 108 MET B O 1
ATOM 2088 N N . SER B 1 109 ? -23.344 2.963 2.062 1 97.25 109 SER B N 1
ATOM 2089 C CA . SER B 1 109 ? -23.969 4.105 1.407 1 97.25 109 SER B CA 1
ATOM 2090 C C . SER B 1 109 ? -24.438 5.145 2.426 1 97.25 109 SER B C 1
ATOM 2092 O O . SER B 1 109 ? -24.328 6.348 2.182 1 97.25 109 SER B O 1
ATOM 2094 N N . ARG B 1 110 ? -24.953 4.754 3.594 1 97.69 110 ARG B N 1
ATOM 2095 C CA . ARG B 1 110 ? -25.406 5.695 4.609 1 97.69 110 ARG B CA 1
ATOM 2096 C C . ARG B 1 110 ? -24.25 6.539 5.141 1 97.69 110 ARG B C 1
ATOM 2098 O O . ARG B 1 110 ? -24.359 7.762 5.242 1 97.69 110 ARG B O 1
ATOM 2105 N N . THR B 1 111 ? -23.172 5.887 5.453 1 98.38 111 THR B N 1
ATOM 2106 C CA . THR B 1 111 ? -21.984 6.578 5.945 1 98.38 111 THR B CA 1
ATOM 2107 C C . THR B 1 111 ? -21.406 7.492 4.871 1 98.38 111 THR B C 1
ATOM 2109 O O . THR B 1 111 ? -21.062 8.641 5.145 1 98.38 111 THR B O 1
ATOM 2112 N N . ASN B 1 112 ? -21.312 6.977 3.676 1 98.12 112 ASN B N 1
ATOM 2113 C CA . ASN B 1 112 ? -20.812 7.773 2.564 1 98.12 112 ASN B CA 1
ATOM 2114 C C . ASN B 1 112 ? -21.641 9.039 2.363 1 98.12 112 ASN B C 1
ATOM 2116 O O . ASN B 1 112 ? -21.078 10.133 2.211 1 98.12 112 ASN B O 1
ATOM 2120 N N . ASN B 1 113 ? -22.938 8.906 2.332 1 97.81 113 ASN B N 1
ATOM 2121 C CA . ASN B 1 113 ? -23.828 10.039 2.094 1 97.81 113 ASN B CA 1
ATOM 2122 C C . ASN B 1 113 ? -23.75 11.062 3.225 1 97.81 113 ASN B C 1
ATOM 2124 O O . ASN B 1 113 ? -23.766 12.266 2.979 1 97.81 113 ASN B O 1
ATOM 2128 N N . LYS B 1 114 ? -23.688 10.617 4.426 1 98 114 LYS B N 1
ATOM 2129 C CA . LYS B 1 114 ? -23.562 11.523 5.566 1 98 114 LYS B CA 1
ATOM 2130 C C . LYS B 1 114 ? -22.25 12.312 5.508 1 98 114 LYS B C 1
ATOM 2132 O O . LYS B 1 114 ? -22.234 13.516 5.766 1 98 114 LYS B O 1
ATOM 2137 N N . LEU B 1 115 ? -21.203 11.664 5.184 1 98.31 115 LEU B N 1
ATOM 2138 C CA . LEU B 1 115 ? -19.891 12.305 5.109 1 98.31 115 LEU B CA 1
ATOM 2139 C C . LEU B 1 115 ? -19.859 13.336 3.982 1 98.31 115 LEU B C 1
ATOM 2141 O O . LEU B 1 115 ? -19.312 14.43 4.152 1 98.31 115 LEU B O 1
ATOM 2145 N N . ARG B 1 116 ? -20.406 12.953 2.855 1 97.81 116 ARG B N 1
ATOM 2146 C CA . ARG B 1 116 ? -20.438 13.875 1.723 1 97.81 116 ARG B CA 1
ATOM 2147 C C . ARG B 1 116 ? -21.281 15.102 2.029 1 97.81 116 ARG B C 1
ATOM 2149 O O . ARG B 1 116 ? -20.906 16.219 1.669 1 97.81 116 ARG B O 1
ATOM 2156 N N . ARG B 1 117 ? -22.359 14.93 2.688 1 96.88 117 ARG B N 1
ATOM 2157 C CA . ARG B 1 117 ? -23.203 16.047 3.094 1 96.88 117 ARG B CA 1
ATOM 2158 C C . ARG B 1 117 ? -22.484 16.969 4.074 1 96.88 117 ARG B C 1
ATOM 2160 O O . ARG B 1 117 ? -22.531 18.188 3.947 1 96.88 117 ARG B O 1
ATOM 2167 N N . ARG B 1 118 ? -21.844 16.344 5.055 1 96.06 118 ARG B N 1
ATOM 2168 C CA . ARG B 1 118 ? -21.078 17.109 6.035 1 96.06 118 ARG B CA 1
ATOM 2169 C C . ARG B 1 118 ? -19.938 17.891 5.363 1 96.06 118 ARG B C 1
ATOM 2171 O O . ARG B 1 118 ? -19.656 19.016 5.738 1 96.06 118 ARG B O 1
ATOM 2178 N N . ALA B 1 119 ? -19.297 17.281 4.449 1 96.44 119 ALA B N 1
ATOM 2179 C CA . ALA B 1 119 ? -18.234 17.938 3.701 1 96.44 119 ALA B CA 1
ATOM 2180 C C . ALA B 1 119 ? -18.766 19.156 2.951 1 96.44 119 ALA B C 1
ATOM 2182 O O . ALA B 1 119 ? -18.125 20.203 2.906 1 96.44 119 ALA B O 1
ATOM 2183 N N . GLU B 1 120 ? -19.938 19.031 2.35 1 95.38 120 GLU B N 1
ATOM 2184 C CA . GLU B 1 120 ? -20.562 20.125 1.615 1 95.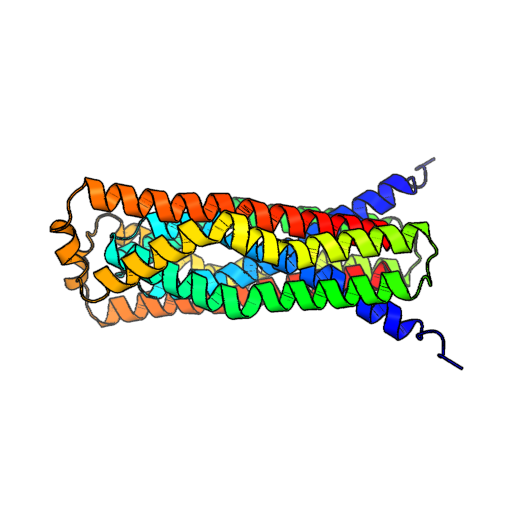38 120 GLU B CA 1
ATOM 2185 C C . GLU B 1 120 ? -20.953 21.266 2.549 1 95.38 120 GLU B C 1
ATOM 2187 O O . GLU B 1 120 ? -20.781 22.438 2.199 1 95.38 120 GLU B O 1
ATOM 2192 N N . LEU B 1 121 ? -21.375 20.938 3.752 1 91.81 121 LEU B N 1
ATOM 2193 C CA . LEU B 1 121 ? -21.844 21.922 4.719 1 91.81 121 LEU B CA 1
ATOM 2194 C C . LEU B 1 121 ? -20.672 22.703 5.297 1 91.81 121 LEU B C 1
ATOM 2196 O O . LEU B 1 121 ? -20.812 23.875 5.648 1 91.81 121 LEU B O 1
ATOM 2200 N N . THR B 1 122 ? -19.531 22.078 5.25 1 90.62 122 THR B N 1
ATOM 2201 C CA . THR B 1 122 ? -18.391 22.719 5.91 1 90.62 122 THR B CA 1
ATOM 2202 C C . THR B 1 122 ? -17.422 23.281 4.883 1 90.62 122 THR B C 1
ATOM 2204 O O . THR B 1 122 ? -16.328 23.75 5.238 1 90.62 122 THR B O 1
ATOM 2207 N N . LYS B 1 123 ? -17.719 23.234 3.656 1 88.44 123 LYS B N 1
ATOM 2208 C CA . LYS B 1 123 ? -16.828 23.625 2.574 1 88.44 123 LYS B CA 1
ATOM 2209 C C . LYS B 1 123 ? -16.391 25.078 2.732 1 88.44 123 LYS B C 1
ATOM 2211 O O . LYS B 1 123 ? -15.25 25.438 2.426 1 88.44 123 LYS B O 1
ATOM 2216 N N . SER B 1 124 ? -17.203 25.906 3.293 1 84.06 124 SER B N 1
ATOM 2217 C CA . SER B 1 124 ? -16.922 27.328 3.389 1 84.06 124 SER B CA 1
ATOM 2218 C C . SER B 1 124 ? -16.344 27.688 4.758 1 84.06 124 SER B C 1
ATOM 2220 O O . SER B 1 124 ? -15.945 28.828 4.984 1 84.06 124 SER B O 1
ATOM 2222 N N . MET B 1 125 ? -16.281 26.641 5.547 1 79.94 125 MET B N 1
ATOM 2223 C CA . MET B 1 125 ? -15.781 26.906 6.891 1 79.94 125 MET B CA 1
ATOM 2224 C C . MET B 1 125 ? -14.258 26.906 6.922 1 79.94 125 MET B C 1
ATOM 2226 O O . MET B 1 125 ? -13.617 26.094 6.254 1 79.94 125 MET B O 1
ATOM 2230 N N . SER B 1 126 ? -13.719 27.953 7.5 1 70.06 126 SER B N 1
ATOM 2231 C CA . SER B 1 126 ? -12.273 28 7.691 1 70.06 126 SER B CA 1
ATOM 2232 C C . SER B 1 126 ? -11.852 27.141 8.875 1 70.06 126 SER B C 1
ATOM 2234 O O . SER B 1 126 ? -12.68 26.766 9.711 1 70.06 126 SER B O 1
ATOM 2236 N N . ILE B 1 127 ? -10.633 26.781 8.938 1 64.69 127 ILE B N 1
ATOM 2237 C CA . ILE B 1 127 ? -10.078 26 10.047 1 64.69 127 ILE B CA 1
ATOM 2238 C C . ILE B 1 127 ? -10.344 26.734 11.367 1 64.69 127 ILE B C 1
ATOM 2240 O O . ILE B 1 127 ? -10.633 26.094 12.375 1 64.69 127 ILE B O 1
ATOM 2244 N N . THR B 1 128 ? -10.391 27.906 11.312 1 61.78 128 THR B N 1
ATOM 2245 C CA . THR B 1 128 ? -10.648 28.734 12.492 1 61.78 128 THR B CA 1
ATOM 2246 C C . THR B 1 128 ? -12.117 28.656 12.891 1 61.78 128 THR B C 1
ATOM 2248 O O . THR B 1 128 ? -12.453 28.797 14.07 1 61.78 128 THR B O 1
ATOM 2251 N N . ASP B 1 129 ? -12.859 28.453 11.945 1 65.25 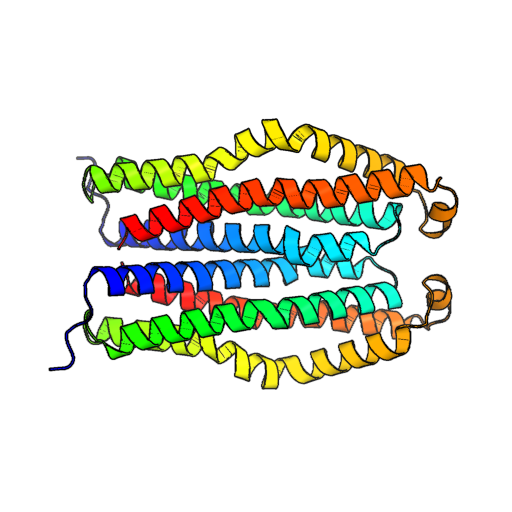129 ASP B N 1
ATOM 2252 C CA . ASP B 1 129 ? -14.297 28.391 12.211 1 65.25 129 ASP B CA 1
ATOM 2253 C C . ASP B 1 129 ? -14.656 27.141 12.992 1 65.25 129 ASP B C 1
ATOM 2255 O O . ASP B 1 129 ? -15.672 27.094 13.688 1 65.25 129 ASP B O 1
ATOM 2259 N N . GLU B 1 130 ? -13.805 26.188 12.961 1 61.88 130 GLU B N 1
ATOM 2260 C CA . GLU B 1 130 ? -14.023 24.938 13.672 1 61.88 130 GLU B CA 1
ATOM 2261 C C . GLU B 1 130 ? -14.211 25.172 15.164 1 61.88 130 GLU B C 1
ATOM 2263 O O . GLU B 1 130 ? -14.969 24.438 15.82 1 61.88 130 GLU B O 1
ATOM 2268 N N . SER B 1 131 ? -13.555 26.078 15.445 1 61.69 131 SER B N 1
ATOM 2269 C CA . SER B 1 131 ? -13.703 26.406 16.859 1 61.69 131 SER B CA 1
ATOM 2270 C C . SER B 1 131 ? -15.141 26.828 17.172 1 61.69 131 SER B C 1
ATOM 2272 O O . SER B 1 131 ? -15.562 26.781 18.328 1 61.69 131 SER B O 1
ATOM 2274 N N . LEU B 1 132 ? -15.805 26.969 16.094 1 65.25 132 LEU B N 1
ATOM 2275 C CA . LEU B 1 132 ? -17.172 27.422 16.312 1 65.25 132 LEU B CA 1
ATOM 2276 C C . LEU B 1 132 ? -18.141 26.234 16.359 1 65.25 132 LEU B C 1
ATOM 2278 O O . LEU B 1 132 ? -19.25 26.359 16.859 1 65.25 132 LEU B O 1
ATOM 2282 N N . GLU B 1 133 ? -17.578 25.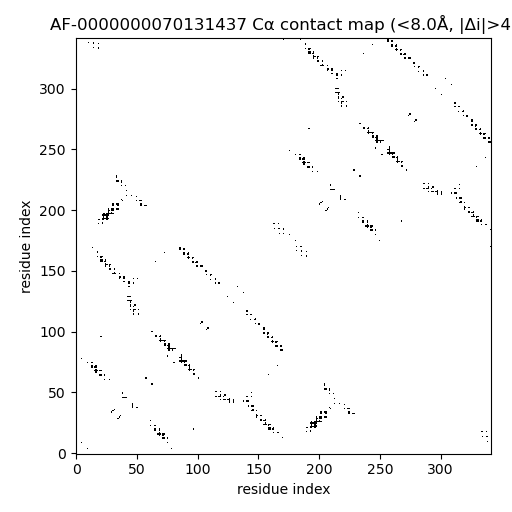219 15.914 1 74.69 133 GLU B N 1
ATOM 2283 C CA . GLU B 1 133 ? -18.438 24.031 15.977 1 74.69 133 GLU B CA 1
ATOM 2284 C C . GLU B 1 133 ? -18.359 23.359 17.344 1 74.69 133 GLU B C 1
ATOM 2286 O O . GLU B 1 133 ? -17.328 23.422 18.016 1 74.69 133 GLU B O 1
ATOM 2291 N N . SER B 1 134 ? -19.531 22.859 17.734 1 82.31 134 SER B N 1
ATOM 2292 C CA . SER B 1 134 ? -19.578 22.203 19.047 1 82.31 134 SER B CA 1
ATOM 2293 C C . SER B 1 134 ? -18.672 20.984 19.078 1 82.31 134 SER B C 1
ATOM 2295 O O . SER B 1 134 ? -18.406 20.375 18.031 1 82.31 134 SER B O 1
ATOM 2297 N N . ALA B 1 135 ? -18.141 20.734 20.203 1 86.62 135 ALA B N 1
ATOM 2298 C CA . ALA B 1 135 ? -17.328 19.547 20.422 1 86.62 135 ALA B CA 1
ATOM 2299 C C . ALA B 1 135 ? -18.062 18.281 20 1 86.62 135 ALA B C 1
ATOM 2301 O O . ALA B 1 135 ? -17.453 17.328 19.5 1 86.62 135 ALA B O 1
ATOM 2302 N N . GLU B 1 136 ? -19.312 18.219 20.141 1 84.88 136 GLU B N 1
ATOM 2303 C CA . GLU B 1 136 ? -20.141 17.078 19.797 1 84.88 136 GLU B CA 1
ATOM 2304 C C . GLU B 1 136 ? -20.156 16.844 18.297 1 84.88 136 GLU B C 1
ATOM 2306 O O . GLU B 1 136 ? -20.078 15.703 17.828 1 84.88 136 GLU B O 1
ATOM 2311 N N . VAL B 1 137 ? -20.297 17.875 17.594 1 85.94 137 VAL B N 1
ATOM 2312 C CA . VAL B 1 137 ? -20.344 17.797 16.125 1 85.94 137 VAL B CA 1
ATOM 2313 C C . VAL B 1 137 ? -18.984 17.344 15.609 1 85.94 137 VAL B C 1
ATOM 2315 O O . VAL B 1 137 ? -18.906 16.484 14.727 1 85.94 137 VAL B O 1
ATOM 2318 N N . ARG B 1 138 ? -18 17.844 16.188 1 87.06 138 ARG B N 1
ATOM 2319 C CA . ARG B 1 138 ? -16.641 17.469 15.781 1 87.06 138 ARG B CA 1
ATOM 2320 C C . ARG B 1 138 ? -16.375 15.992 16.031 1 87.06 138 ARG B C 1
ATOM 2322 O O . ARG B 1 138 ? -15.812 15.305 15.188 1 87.06 138 ARG B O 1
ATOM 2329 N N . GLU B 1 139 ? -16.75 15.539 17.203 1 92.38 139 GLU B N 1
ATOM 2330 C CA . GLU B 1 139 ? -16.562 14.133 17.547 1 92.38 139 GLU B CA 1
ATOM 2331 C C . GLU B 1 139 ? -17.422 13.227 16.672 1 92.38 139 GLU B C 1
ATOM 2333 O O . GLU B 1 139 ? -17 12.109 16.344 1 92.38 139 GLU B O 1
ATOM 2338 N N . GLY B 1 140 ? -18.562 13.688 16.344 1 94.06 140 GLY B N 1
ATOM 2339 C CA . GLY B 1 140 ? -19.422 12.953 15.43 1 94.06 140 GLY B CA 1
ATOM 2340 C C . GLY B 1 140 ? -18.812 12.781 14.055 1 94.06 140 GLY B C 1
ATOM 2341 O O . GLY B 1 140 ? -18.906 11.719 13.453 1 94.06 140 GLY B O 1
ATOM 2342 N N . ASP B 1 141 ? -18.25 13.828 13.547 1 95.69 141 ASP B N 1
ATOM 2343 C CA . ASP B 1 141 ? -17.594 13.773 12.242 1 95.69 141 ASP B CA 1
ATOM 2344 C C . ASP B 1 141 ? -16.391 12.844 12.266 1 95.69 141 ASP B C 1
ATOM 2346 O O . ASP B 1 141 ? -16.172 12.086 11.312 1 95.69 141 ASP B O 1
ATOM 2350 N N . LYS B 1 142 ? -15.602 12.945 13.305 1 97.38 142 LYS B N 1
ATOM 2351 C CA . LYS B 1 142 ? -14.453 12.062 13.438 1 97.38 142 LYS B CA 1
ATOM 2352 C C . LYS B 1 142 ? -14.883 10.602 13.484 1 97.38 142 LYS B C 1
ATOM 2354 O O . LYS B 1 142 ? -14.234 9.727 12.898 1 97.38 142 LYS B O 1
ATOM 2359 N N . PHE B 1 143 ? -15.945 10.375 14.211 1 97.75 143 PHE B N 1
ATOM 2360 C CA . PHE B 1 143 ? -16.484 9.023 14.273 1 97.75 143 PHE B CA 1
ATOM 2361 C C . PHE B 1 143 ? -16.891 8.531 12.891 1 97.75 143 PHE B C 1
ATOM 2363 O O . PHE B 1 143 ? -16.641 7.375 12.539 1 97.75 143 PHE B O 1
ATOM 2370 N N . LEU B 1 144 ? -17.531 9.336 12.102 1 98.19 144 LEU B N 1
ATOM 2371 C CA . LEU B 1 144 ? -17.984 8.953 10.766 1 98.19 144 LEU B CA 1
ATOM 2372 C C . LEU B 1 144 ? -16.797 8.586 9.875 1 98.19 144 LEU B C 1
ATOM 2374 O O . LEU B 1 144 ? -16.875 7.609 9.125 1 98.19 144 LEU B O 1
ATOM 2378 N N . VAL B 1 145 ? -15.734 9.375 9.938 1 98.75 145 VAL B N 1
ATOM 2379 C CA . VAL B 1 145 ? -14.555 9.117 9.117 1 98.75 145 VAL B CA 1
ATOM 2380 C C . VAL B 1 145 ? -13.891 7.82 9.57 1 98.75 145 VAL B C 1
ATOM 2382 O O . VAL B 1 145 ? -13.5 6.988 8.742 1 98.75 145 VAL B O 1
ATOM 2385 N N . ASP B 1 146 ? -13.758 7.66 10.812 1 98.69 146 ASP B N 1
ATOM 2386 C CA . ASP B 1 146 ? -13.18 6.438 11.359 1 98.69 146 ASP B CA 1
ATOM 2387 C C . ASP B 1 146 ? -14.016 5.215 10.992 1 98.69 146 ASP B C 1
ATOM 2389 O O . ASP B 1 146 ? -13.477 4.172 10.617 1 98.69 146 ASP B O 1
ATOM 2393 N N . HIS B 1 147 ? -15.305 5.359 11.172 1 98.69 147 HIS B N 1
ATOM 2394 C CA . HIS B 1 147 ? -16.234 4.285 10.844 1 98.69 147 HIS B CA 1
ATOM 2395 C C . HIS B 1 147 ? -16.156 3.906 9.367 1 98.69 147 HIS B C 1
ATOM 2397 O O . HIS B 1 147 ? -16.234 2.727 9.023 1 98.69 147 HIS B O 1
ATOM 2403 N N . TRP B 1 148 ? -16.062 4.875 8.523 1 98.81 148 TRP B N 1
ATOM 2404 C CA . TRP B 1 148 ? -15.852 4.609 7.102 1 98.81 148 TRP B CA 1
ATOM 2405 C C . TRP B 1 148 ? -14.617 3.734 6.887 1 98.81 148 TRP B C 1
ATOM 2407 O O . TRP B 1 148 ? -14.641 2.814 6.066 1 98.81 148 TRP B O 1
ATOM 2417 N N . GLY B 1 149 ? -13.508 4.027 7.613 1 98.75 149 GLY B N 1
ATOM 2418 C CA . GLY B 1 149 ? -12.305 3.217 7.523 1 98.75 149 GLY B CA 1
ATOM 2419 C C . GLY B 1 149 ? -12.539 1.764 7.895 1 98.75 149 GLY B C 1
ATOM 2420 O O . GLY B 1 149 ? -11.953 0.862 7.285 1 98.75 149 GLY B O 1
ATOM 2421 N N . VAL B 1 150 ? -13.367 1.585 8.859 1 98.75 150 VAL B N 1
ATOM 2422 C CA . VAL B 1 150 ? -13.68 0.234 9.312 1 98.75 150 VAL B CA 1
ATOM 2423 C C . VAL B 1 150 ? -14.531 -0.479 8.266 1 98.75 150 VAL B C 1
ATOM 2425 O O . VAL B 1 150 ? -14.281 -1.643 7.941 1 98.75 150 VAL B O 1
ATOM 2428 N N . LEU B 1 151 ? -15.531 0.161 7.719 1 98.75 151 LEU B N 1
ATOM 2429 C CA . LEU B 1 151 ? -16.375 -0.432 6.688 1 98.75 151 LEU B CA 1
ATOM 2430 C C . LEU B 1 151 ? -15.562 -0.777 5.449 1 98.75 151 LEU B C 1
ATOM 2432 O O . LEU B 1 151 ? -15.82 -1.788 4.789 1 98.75 151 LEU B O 1
ATOM 2436 N N . ASN B 1 152 ? -14.594 0.103 5.18 1 98.69 152 ASN B N 1
ATOM 2437 C CA . AS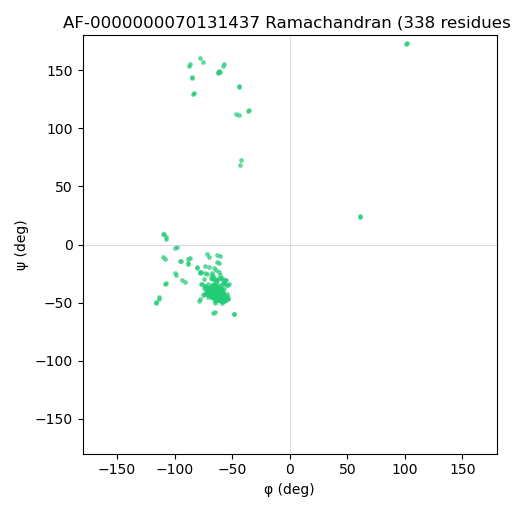N B 1 152 ? -13.727 -0.122 4.031 1 98.69 152 ASN B CA 1
ATOM 2438 C C . ASN B 1 152 ? -12.938 -1.422 4.172 1 98.69 152 ASN B C 1
ATOM 2440 O O . ASN B 1 152 ? -12.602 -2.059 3.174 1 98.69 152 ASN B O 1
ATOM 2444 N N . LEU B 1 153 ? -12.719 -1.917 5.352 1 98.62 153 LEU B N 1
ATOM 2445 C CA . LEU B 1 153 ? -12.008 -3.172 5.57 1 98.62 153 LEU B CA 1
ATOM 2446 C C . LEU B 1 153 ? -12.828 -4.355 5.074 1 98.62 153 LEU B C 1
ATOM 2448 O O . LEU B 1 153 ? -12.273 -5.398 4.723 1 98.62 153 LEU B O 1
ATOM 2452 N N . GLY B 1 154 ? -14.141 -4.203 5.105 1 98.5 154 GLY B N 1
ATOM 2453 C CA . GLY B 1 154 ? -14.977 -5.227 4.5 1 98.5 154 GLY B CA 1
ATOM 2454 C C . GLY B 1 154 ? -14.703 -5.422 3.02 1 98.5 154 GLY B C 1
ATOM 2455 O O . GLY B 1 154 ? -14.594 -6.555 2.547 1 98.5 154 GLY B O 1
ATOM 2456 N N . ARG B 1 155 ? -14.617 -4.332 2.271 1 98.31 155 ARG B N 1
ATOM 2457 C CA . ARG B 1 155 ? -14.25 -4.406 0.861 1 98.31 155 ARG B CA 1
ATOM 2458 C C . ARG B 1 155 ? -12.875 -5.027 0.684 1 98.31 155 ARG B C 1
ATOM 2460 O O . ARG B 1 155 ? -12.672 -5.867 -0.198 1 98.31 155 ARG B O 1
ATOM 2467 N N . THR B 1 156 ? -11.984 -4.582 1.541 1 98.69 156 THR B N 1
ATOM 2468 C CA . THR B 1 156 ? -10.617 -5.086 1.507 1 98.69 156 THR B CA 1
ATOM 2469 C C . THR B 1 156 ? -10.594 -6.602 1.681 1 98.69 156 THR B C 1
ATOM 2471 O O . THR B 1 156 ? -9.906 -7.309 0.941 1 98.69 156 THR B O 1
ATOM 2474 N N . ALA B 1 157 ? -11.344 -7.059 2.605 1 98.75 157 ALA B N 1
ATOM 2475 C CA . ALA B 1 157 ? -11.391 -8.492 2.902 1 98.75 157 ALA B CA 1
ATOM 2476 C C . ALA B 1 157 ? -11.977 -9.273 1.731 1 98.75 157 ALA B C 1
ATOM 2478 O O . ALA B 1 157 ? -11.5 -10.359 1.403 1 98.75 157 ALA B O 1
ATOM 2479 N N . MET B 1 158 ? -13.039 -8.797 1.156 1 98.81 158 MET B N 1
ATOM 2480 C CA . MET B 1 158 ? -13.656 -9.453 0.008 1 98.81 158 MET B CA 1
ATOM 2481 C C . MET B 1 158 ? -12.672 -9.562 -1.15 1 98.81 158 MET B C 1
ATOM 2483 O O . MET B 1 158 ? -12.562 -10.617 -1.783 1 98.81 158 MET B O 1
ATOM 2487 N N . LEU B 1 159 ? -11.961 -8.508 -1.394 1 98.94 159 LEU B N 1
ATOM 2488 C CA . LEU B 1 159 ? -11.047 -8.484 -2.527 1 98.94 159 LEU B CA 1
ATOM 2489 C C . LEU B 1 159 ? -9.812 -9.328 -2.246 1 98.94 159 LEU B C 1
ATOM 2491 O O . LEU B 1 159 ? -9.273 -9.969 -3.15 1 98.94 159 LEU B O 1
ATOM 2495 N N . ALA B 1 160 ? -9.352 -9.273 -0.976 1 98.94 160 ALA B N 1
ATOM 2496 C CA . ALA B 1 160 ? -8.25 -10.164 -0.592 1 98.94 160 ALA B CA 1
ATOM 2497 C C . ALA B 1 160 ? -8.641 -11.625 -0.776 1 98.94 160 ALA B C 1
ATOM 2499 O O . ALA B 1 160 ? -7.844 -12.422 -1.274 1 98.94 160 ALA B O 1
ATOM 2500 N N . ALA B 1 161 ? -9.836 -11.961 -0.342 1 98.94 161 ALA B N 1
ATOM 2501 C CA . ALA B 1 161 ? -10.328 -13.328 -0.523 1 98.94 161 ALA B CA 1
ATOM 2502 C C . ALA B 1 161 ? -10.383 -13.695 -2.002 1 98.94 161 ALA B C 1
ATOM 2504 O O . ALA B 1 161 ? -10.008 -14.812 -2.385 1 98.94 161 ALA B O 1
ATOM 2505 N N . ALA B 1 162 ? -10.883 -12.805 -2.816 1 98.94 162 ALA B N 1
ATOM 2506 C CA . ALA B 1 162 ? -10.938 -13.039 -4.254 1 98.94 162 ALA B CA 1
ATOM 2507 C C . ALA B 1 162 ? -9.547 -13.328 -4.82 1 98.94 162 ALA B C 1
ATOM 2509 O O . ALA B 1 162 ? -9.367 -14.25 -5.613 1 98.94 162 ALA B O 1
ATOM 2510 N N . GLY B 1 163 ? -8.586 -12.484 -4.449 1 98.94 163 GLY B N 1
ATOM 2511 C CA . GLY B 1 163 ? -7.219 -12.672 -4.918 1 98.94 163 GLY B CA 1
ATOM 2512 C C . GLY B 1 163 ? -6.609 -13.984 -4.469 1 98.94 163 GLY B C 1
ATOM 2513 O O . GLY B 1 163 ? -5.957 -14.672 -5.258 1 98.94 163 GLY B O 1
ATOM 2514 N N . LEU B 1 164 ? -6.836 -14.32 -3.248 1 98.88 164 LEU B N 1
ATOM 2515 C CA . LEU B 1 164 ? -6.27 -15.547 -2.695 1 98.88 164 LEU B CA 1
ATOM 2516 C C . LEU B 1 164 ? -6.902 -16.781 -3.34 1 98.88 164 LEU B C 1
ATOM 2518 O O . LEU B 1 164 ? -6.203 -17.734 -3.668 1 98.88 164 LEU B O 1
ATOM 2522 N N . ILE B 1 165 ? -8.203 -16.781 -3.516 1 98.88 165 ILE B N 1
ATOM 2523 C CA . ILE B 1 165 ? -8.906 -17.891 -4.172 1 98.88 165 ILE B CA 1
ATOM 2524 C C . ILE B 1 165 ? -8.445 -18 -5.621 1 98.88 165 ILE B C 1
ATOM 2526 O O . ILE B 1 165 ? -8.18 -19.109 -6.105 1 98.88 165 ILE B O 1
ATOM 2530 N N . GLY B 1 166 ? -8.352 -16.859 -6.324 1 98.81 166 GLY B N 1
ATOM 2531 C CA . GLY B 1 166 ? -7.871 -16.859 -7.699 1 98.81 166 GLY B CA 1
ATOM 2532 C C . GLY B 1 166 ? -6.457 -17.391 -7.836 1 98.81 166 GLY B C 1
ATOM 2533 O O . GLY B 1 166 ? -6.16 -18.156 -8.758 1 98.81 166 GLY B O 1
ATOM 2534 N N . LEU B 1 167 ? -5.621 -16.984 -6.91 1 98.81 167 LEU B N 1
ATOM 2535 C CA . LEU B 1 167 ? -4.238 -17.453 -6.934 1 98.81 167 LEU B CA 1
ATOM 2536 C C . LEU B 1 167 ? -4.172 -18.953 -6.66 1 98.81 167 LEU B C 1
ATOM 2538 O O . LEU B 1 167 ? -3.453 -19.688 -7.352 1 98.81 167 LEU B O 1
ATOM 2542 N N . TYR B 1 168 ? -4.875 -19.391 -5.762 1 98.19 168 TYR B N 1
ATOM 2543 C CA . TYR B 1 168 ? -4.91 -20.812 -5.441 1 98.19 168 TYR B CA 1
ATOM 2544 C C . TYR B 1 168 ? -5.406 -21.625 -6.629 1 98.19 168 TYR B C 1
ATOM 2546 O O . TYR B 1 168 ? -4.859 -22.688 -6.93 1 98.19 168 TYR B O 1
ATOM 2554 N N . ALA B 1 169 ? -6.375 -21.141 -7.242 1 97.88 169 ALA B N 1
ATOM 2555 C CA . ALA B 1 169 ? -6.961 -21.828 -8.398 1 97.88 169 ALA B CA 1
ATOM 2556 C C . ALA B 1 169 ? -5.973 -21.891 -9.555 1 97.88 169 ALA B C 1
ATOM 2558 O O . ALA B 1 169 ? -6.004 -22.828 -10.352 1 97.88 169 ALA B O 1
ATOM 2559 N N . SER B 1 170 ? -5.113 -20.922 -9.641 1 97.38 170 SER B N 1
ATOM 2560 C CA . SER B 1 170 ? -4.273 -20.75 -10.82 1 97.38 170 SER B CA 1
ATOM 2561 C C . SER B 1 170 ? -2.982 -21.547 -10.711 1 97.38 170 SER B C 1
ATOM 2563 O O . SER B 1 170 ? -2.277 -21.75 -11.703 1 97.38 170 SER B O 1
ATOM 2565 N N . LEU B 1 171 ? -2.682 -21.969 -9.508 1 95.31 171 LEU B N 1
ATOM 2566 C CA . LEU B 1 171 ? -1.381 -22.578 -9.266 1 95.31 171 LEU B CA 1
ATOM 2567 C C . LEU B 1 171 ? -1.524 -24.078 -9.047 1 95.31 171 LEU B C 1
ATOM 2569 O O . LEU B 1 171 ? -0.572 -24.828 -9.258 1 95.31 171 LEU B O 1
#

pLDDT: mean 94.25, std 9.93, range [38.69, 98.94]

InterPro domains:
  IPR013901 Anthrone oxygenase [PF08592] (51-164)

Radius of gyration: 22.15 Å; Cα contacts (8 Å, |Δi|>4): 465; chains: 2; bounding box: 46×69×55 Å

Nearest PDB structures (foldseek):
  3ja6-assembly1_I  TM=3.117E-01  e=4.384E+00  Escherichia coli
  3mac-assembly1_A  TM=2.045E-01  e=2.600E+00  Human immunodeficiency virus 1
  7rmx-assembly1_A-2  TM=2.351E-01  e=8.130E+00  synthetic construct
  3ja6-assembly1_I  TM=3.109E-01  e=4.529E+00  Escherichia coli
  3mac-assembly1_A  TM=2.045E-01  e=2.437E+00  Human immunodeficiency virus 1

Solvent-accessible surface area (backbone atoms only — not comparable to full-atom values): 16595 Å² total; per-residue (Å²): 128,88,69,76,78,49,70,68,57,54,51,50,40,49,41,52,20,45,44,41,22,15,15,46,18,20,22,45,43,30,42,38,71,45,33,42,63,44,38,68,72,42,58,58,46,56,24,33,45,39,48,48,53,40,50,55,56,44,61,68,47,50,56,55,45,28,44,53,19,17,51,34,26,39,50,52,22,70,64,38,81,75,34,70,70,38,16,51,35,21,38,50,17,15,49,33,29,46,42,40,54,61,46,39,62,73,71,39,40,68,59,51,52,51,48,51,51,51,24,64,72,26,65,82,50,51,77,75,45,45,76,69,48,52,69,66,58,46,52,50,52,49,48,52,54,54,49,48,30,56,56,43,46,53,48,20,50,35,21,42,50,16,24,52,40,37,43,55,54,61,93,128,88,70,75,78,50,71,66,56,52,46,50,40,48,43,53,20,46,42,41,22,17,14,47,18,20,21,46,43,30,43,39,71,45,36,42,63,45,40,66,71,43,57,58,47,57,23,32,45,40,48,47,52,41,49,55,56,43,60,69,46,49,57,56,43,28,43,53,19,18,52,34,24,39,51,52,23,70,63,38,80,75,33,70,70,37,15,52,34,20,39,50,19,14,50,34,29,47,42,42,55,60,46,41,62,73,69,39,39,67,60,53,52,53,48,49,50,50,24,63,72,26,64,84,49,50,77,73,47,47,74,70,48,53,70,64,58,47,52,50,52,48,47,51,55,52,48,49,31,56,56,43,46,55,49,20,49,36,21,41,49,17,26,52,41,37,42,58,54,63,98

Organism: Pyricularia oryzae (strain 70-15 / ATCC MYA-4617 / FGSC 8958) (NCBI:txid242507)